Protein AF-A0A7S1AHH8-F1 (afdb_monomer_lite)

Sequence (224 aa):
MAATRALFVQCCLLVRFYEVVGVTEYALSRPSLLESSQAFLGIKNAQRVLDSAKFTANRLAAQAKWESDNLATLHVRRAVVTAQRHSGELPGHEFSDLEDQAASEGSLIQNAFGDLTRSCTHRGCSERGSCDVSSGACICEKGWMGRLCEEQQCSGNCSGRGLCIASKCLCSPESFGDSCESLRCPSDCGGHGACFAGQCSCETGWGGVSCLVLLEDSSSSHPA

Organism: Noctiluca scintillans (NCBI:txid2966)

Structure (mmCIF, N/CA/C/O backbone):
data_AF-A0A7S1AHH8-F1
#
_entry.id   AF-A0A7S1AHH8-F1
#
loop_
_atom_site.group_PDB
_atom_site.id
_atom_site.type_symbol
_atom_site.label_atom_id
_atom_site.label_alt_id
_atom_site.label_comp_id
_atom_site.label_asym_id
_atom_site.label_entity_id
_atom_site.label_seq_id
_atom_site.pdbx_PDB_ins_code
_atom_site.Cartn_x
_atom_site.Cartn_y
_atom_site.Cartn_z
_atom_site.occupancy
_atom_site.B_iso_or_equiv
_atom_site.auth_seq_id
_atom_site.auth_comp_id
_atom_site.auth_asym_id
_atom_site.auth_atom_id
_atom_site.pdbx_PDB_model_num
ATOM 1 N N . MET A 1 1 ? -70.569 15.088 36.767 1.00 47.53 1 MET A N 1
ATOM 2 C CA . MET A 1 1 ? -69.363 15.052 37.628 1.00 47.53 1 MET A CA 1
ATOM 3 C C . MET A 1 1 ? -68.096 15.074 36.767 1.00 47.53 1 MET A C 1
ATOM 5 O O . MET A 1 1 ? -67.422 14.064 36.650 1.00 47.53 1 MET A O 1
ATOM 9 N N . ALA A 1 2 ? -67.782 16.206 36.128 1.00 44.28 2 ALA A N 1
ATOM 10 C CA . ALA A 1 2 ? -66.553 16.339 35.325 1.00 44.28 2 ALA A CA 1
ATOM 11 C C . ALA A 1 2 ? -65.951 17.759 35.332 1.00 44.28 2 ALA A C 1
ATOM 13 O O . ALA A 1 2 ? -64.766 17.908 35.075 1.00 44.28 2 ALA A O 1
ATOM 14 N N . ALA A 1 3 ? -66.713 18.795 35.710 1.00 40.91 3 ALA A N 1
ATOM 15 C CA . ALA A 1 3 ? -66.214 20.175 35.735 1.00 40.91 3 ALA A CA 1
ATOM 16 C C . ALA A 1 3 ? -65.518 20.586 37.053 1.00 40.91 3 ALA A C 1
ATOM 18 O O . ALA A 1 3 ? -64.767 21.552 37.077 1.00 40.91 3 ALA A O 1
ATOM 19 N N . THR A 1 4 ? -65.707 19.846 38.152 1.00 41.25 4 THR A N 1
ATOM 20 C CA . THR A 1 4 ? -65.164 20.206 39.479 1.00 41.25 4 THR A CA 1
ATOM 21 C C . THR A 1 4 ? -63.782 19.620 39.788 1.00 41.25 4 THR A C 1
ATOM 23 O O . THR A 1 4 ? -63.142 20.055 40.738 1.00 41.25 4 THR A O 1
ATOM 26 N N . ARG A 1 5 ? -63.283 18.661 38.991 1.00 46.00 5 ARG A N 1
ATOM 27 C CA . ARG A 1 5 ? -61.948 18.056 39.192 1.00 46.00 5 ARG A CA 1
ATOM 28 C C . ARG A 1 5 ? -60.817 18.806 38.473 1.00 46.00 5 ARG A C 1
ATOM 30 O O . ARG A 1 5 ? -59.678 18.704 38.905 1.00 46.00 5 ARG A O 1
ATOM 37 N N . ALA A 1 6 ? -61.120 19.596 37.438 1.00 42.66 6 ALA A N 1
ATOM 38 C CA . ALA A 1 6 ? -60.117 20.366 36.693 1.00 42.66 6 ALA A CA 1
ATOM 39 C C . ALA A 1 6 ? -59.628 21.617 37.455 1.00 42.66 6 ALA A C 1
ATOM 41 O O . ALA A 1 6 ? -58.447 21.946 37.417 1.00 42.66 6 ALA A O 1
ATOM 42 N N . LEU A 1 7 ? -60.510 22.272 38.219 1.00 43.44 7 LEU A N 1
ATOM 43 C CA . LEU A 1 7 ? -60.166 23.482 38.980 1.00 43.44 7 LEU A CA 1
ATOM 44 C C . LEU A 1 7 ? -59.250 23.198 40.186 1.00 43.44 7 LEU A C 1
ATOM 46 O O . LEU A 1 7 ? -58.426 24.037 40.544 1.00 43.44 7 LEU A O 1
ATOM 50 N N . PHE A 1 8 ? -59.336 22.002 40.779 1.00 45.56 8 PHE A N 1
ATOM 51 C CA . PHE A 1 8 ? -58.501 21.620 41.926 1.00 45.56 8 PHE A CA 1
ATOM 52 C C . PHE A 1 8 ? -57.043 21.328 41.529 1.00 45.56 8 PHE A 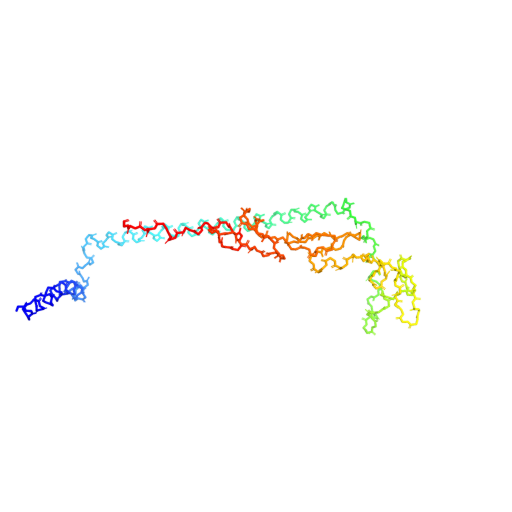C 1
ATOM 54 O O . PHE A 1 8 ? -56.122 21.697 42.255 1.00 45.56 8 PHE A O 1
ATOM 61 N N . VAL A 1 9 ? -56.814 20.731 40.352 1.00 49.78 9 VAL A N 1
ATOM 62 C CA . VAL A 1 9 ? -55.458 20.418 39.856 1.00 49.78 9 VAL A CA 1
ATOM 63 C C . VAL A 1 9 ? -54.714 21.690 39.428 1.00 49.78 9 VAL A C 1
ATOM 65 O O . VAL A 1 9 ? -53.528 21.836 39.724 1.00 49.78 9 VAL A O 1
ATOM 68 N N . GLN A 1 10 ? -55.421 22.655 38.827 1.00 46.19 10 GLN A N 1
ATOM 69 C CA . GLN A 1 10 ? -54.858 23.958 38.452 1.00 46.19 10 GLN A CA 1
ATOM 70 C C . GLN A 1 10 ? -54.424 24.778 39.686 1.00 46.19 10 GLN A C 1
ATOM 72 O O . GLN A 1 10 ? -53.407 25.468 39.649 1.00 46.19 10 GLN A O 1
ATOM 77 N N . CYS A 1 11 ? -55.163 24.676 40.799 1.00 47.31 11 CYS A N 1
ATOM 78 C CA . CYS A 1 11 ? -54.866 25.402 42.035 1.00 47.31 11 CYS A CA 1
ATOM 79 C C . CYS A 1 11 ? -53.642 24.821 42.772 1.00 47.31 11 CYS A C 1
ATOM 81 O O . CYS A 1 11 ? -52.774 25.575 43.207 1.00 47.31 11 CYS A O 1
ATOM 83 N N . CYS A 1 12 ? -53.492 23.491 42.831 1.00 50.53 12 CYS A N 1
ATOM 84 C CA . CYS A 1 12 ? -52.319 22.858 43.451 1.00 50.53 12 CYS A CA 1
ATOM 85 C C . CYS A 1 12 ? -51.006 23.119 42.691 1.00 50.53 12 CYS A C 1
ATOM 87 O O . CYS A 1 12 ? -49.958 23.267 43.324 1.00 50.53 12 CYS A O 1
ATOM 89 N N . LEU A 1 13 ? -51.045 23.207 41.356 1.00 49.50 13 LEU A N 1
ATOM 90 C CA . LEU A 1 13 ? -49.866 23.549 40.552 1.00 49.50 13 LEU A CA 1
ATOM 91 C C . LEU A 1 13 ? -49.453 25.015 40.729 1.00 49.50 13 LEU A C 1
ATOM 93 O O . LEU A 1 13 ? -48.260 25.296 40.805 1.00 49.50 13 LEU A O 1
ATOM 97 N N . LEU A 1 14 ? -50.416 25.931 40.876 1.00 49.12 14 LEU A N 1
ATOM 98 C CA . LEU A 1 14 ? -50.140 27.344 41.142 1.00 49.12 14 LEU A CA 1
ATOM 99 C C . LEU A 1 14 ? -49.586 27.585 42.550 1.00 49.12 14 LEU A C 1
ATOM 101 O O . LEU A 1 14 ? -48.693 28.410 42.683 1.00 49.12 14 LEU A O 1
ATOM 105 N N . VAL A 1 15 ? -50.025 26.844 43.576 1.00 52.09 15 VAL A N 1
ATOM 106 C CA . VAL A 1 15 ? -49.452 26.944 44.938 1.00 52.09 15 VAL A CA 1
ATOM 107 C C . VAL A 1 15 ? -48.019 26.403 44.982 1.00 52.09 15 VAL A C 1
ATOM 109 O O . VAL A 1 15 ? -47.146 27.033 45.572 1.00 52.09 15 VAL A O 1
ATOM 112 N N . ARG A 1 16 ? -47.736 25.293 44.284 1.00 47.88 16 ARG A N 1
ATOM 113 C CA . ARG A 1 16 ? -46.366 24.763 44.139 1.00 47.88 16 ARG A CA 1
ATOM 114 C C . ARG A 1 16 ? -45.462 25.700 43.336 1.00 47.88 16 ARG A C 1
ATOM 116 O O . ARG A 1 16 ? -44.286 25.814 43.660 1.00 47.88 16 ARG A O 1
ATOM 123 N N . PHE A 1 17 ? -45.998 26.395 42.331 1.00 47.44 17 PHE A N 1
ATOM 124 C CA . PHE A 1 17 ? -45.267 27.451 41.629 1.00 47.44 17 PHE A CA 1
ATOM 125 C C . PHE A 1 17 ? -45.065 28.690 42.508 1.00 47.44 17 PHE A C 1
ATOM 127 O O . PHE A 1 17 ? -43.974 29.239 42.503 1.00 47.44 17 PHE A O 1
ATOM 134 N N . TYR A 1 18 ? -46.051 29.107 43.307 1.00 44.41 18 TYR A N 1
ATOM 135 C CA . TYR A 1 18 ? -45.925 30.279 44.183 1.00 44.41 18 TYR A CA 1
ATOM 136 C C . TYR A 1 18 ? -44.947 30.057 45.344 1.00 44.41 18 TYR A C 1
ATOM 138 O O . TYR A 1 18 ? -44.226 30.983 45.704 1.00 44.41 18 TYR A O 1
ATOM 146 N N . GLU A 1 19 ? -44.855 28.845 45.901 1.00 46.41 19 GLU A N 1
ATOM 147 C CA . GLU A 1 19 ? -43.831 28.526 46.909 1.00 46.41 19 GLU A CA 1
ATOM 148 C C . GLU A 1 19 ? -42.421 28.474 46.302 1.00 46.41 19 GLU A C 1
ATOM 150 O O . GLU A 1 19 ? -41.475 28.958 46.917 1.00 46.41 19 GLU A O 1
ATOM 155 N N . VAL A 1 20 ? -42.261 27.952 45.079 1.00 47.44 20 VAL A N 1
ATOM 156 C CA . VAL A 1 20 ? -40.950 27.903 44.404 1.00 47.44 20 VAL A CA 1
ATOM 157 C C . VAL A 1 20 ? -40.523 29.289 43.907 1.00 47.44 20 VAL A C 1
ATOM 159 O O . VAL A 1 20 ? -39.364 29.664 44.071 1.00 47.44 20 VAL A O 1
ATOM 162 N N . VAL A 1 21 ? -41.451 30.084 43.365 1.00 46.28 21 VAL A N 1
ATOM 163 C CA . VAL A 1 21 ? -41.177 31.438 42.854 1.00 46.28 21 VAL A CA 1
ATOM 164 C C . VAL A 1 21 ? -41.023 32.447 43.998 1.00 46.28 21 VAL A C 1
ATOM 166 O O . VAL A 1 21 ? -40.126 33.289 43.950 1.00 46.28 21 VAL A O 1
ATOM 169 N N . GLY A 1 22 ? -41.788 32.307 45.085 1.00 43.25 22 GLY A N 1
ATOM 170 C CA . GLY A 1 22 ? -41.668 33.155 46.275 1.00 43.25 22 GLY A CA 1
ATOM 171 C C . GLY A 1 22 ? -40.314 33.024 46.980 1.00 43.25 22 GLY A C 1
ATOM 172 O O . GLY A 1 22 ? -39.784 34.015 47.479 1.00 43.25 22 GLY A O 1
ATOM 173 N N . VAL A 1 23 ? -39.692 31.839 46.955 1.00 47.81 23 VAL A N 1
ATOM 174 C CA . VAL A 1 23 ? -38.324 31.646 47.474 1.00 47.81 23 VAL A CA 1
ATOM 175 C C . VAL A 1 23 ? -37.276 32.281 46.546 1.00 47.81 23 VAL A C 1
ATOM 177 O O . VAL A 1 23 ? -36.233 32.731 47.021 1.00 47.81 23 VAL A O 1
ATOM 180 N N . THR A 1 24 ? -37.559 32.402 45.243 1.00 44.66 24 THR A N 1
ATOM 181 C CA . THR A 1 24 ? -36.651 33.050 44.279 1.00 44.66 24 THR A CA 1
ATOM 182 C C . THR A 1 24 ? -36.786 34.577 44.214 1.00 44.66 24 THR A C 1
ATOM 184 O O . THR A 1 24 ? -35.774 35.253 44.041 1.00 44.66 24 THR A O 1
ATOM 187 N N . GLU A 1 25 ? -37.975 35.154 44.431 1.00 40.75 25 GLU A N 1
ATOM 188 C CA . GLU A 1 25 ? -38.166 36.619 44.430 1.00 40.75 25 GLU A CA 1
ATOM 189 C C . GLU A 1 25 ? -37.767 37.288 45.758 1.00 40.75 25 GLU A C 1
ATOM 191 O O . GLU A 1 25 ? -37.222 38.399 45.752 1.00 40.75 25 GLU A O 1
ATOM 196 N N . TYR A 1 26 ? -37.922 36.609 46.904 1.00 42.91 26 TYR A N 1
ATOM 197 C CA . TYR A 1 26 ? -37.406 37.121 48.185 1.00 42.91 26 TYR A CA 1
ATOM 198 C C . TYR A 1 26 ? -35.871 37.082 48.280 1.00 42.91 26 TYR A C 1
ATOM 200 O O . TYR A 1 26 ? -35.281 37.864 49.028 1.00 42.91 26 TYR A O 1
ATOM 208 N N . ALA A 1 27 ? -35.202 36.225 47.500 1.00 45.00 27 ALA A N 1
ATOM 209 C CA . ALA A 1 27 ? -33.739 36.175 47.434 1.00 45.00 27 ALA A CA 1
ATOM 210 C C . ALA A 1 27 ? -33.126 37.347 46.637 1.00 45.00 27 ALA A C 1
ATOM 212 O O . ALA A 1 27 ? -31.954 37.672 46.829 1.00 45.00 27 ALA A O 1
ATOM 213 N N . LEU A 1 28 ? -33.910 38.016 45.783 1.00 46.91 28 LEU A N 1
ATOM 214 C CA . LEU A 1 28 ? -33.458 39.128 44.933 1.00 46.91 28 LEU A CA 1
ATOM 215 C C . LEU A 1 28 ? -33.624 40.514 45.575 1.00 46.91 28 LEU A C 1
ATOM 217 O O . LEU A 1 28 ? -33.064 41.488 45.078 1.00 46.91 28 LEU A O 1
ATOM 221 N N . SER A 1 29 ? -34.354 40.621 46.688 1.00 46.69 29 SER A N 1
ATOM 222 C CA . SER A 1 29 ? -34.678 41.905 47.330 1.00 46.69 29 SER A CA 1
ATOM 223 C C . SER A 1 29 ? -33.864 42.208 48.601 1.00 46.69 29 SER A C 1
ATOM 225 O O . SER A 1 29 ? -33.927 43.329 49.109 1.00 46.69 29 SER A O 1
ATOM 227 N N . ARG A 1 30 ? -33.040 41.266 49.097 1.00 49.06 30 ARG A N 1
ATOM 228 C CA . ARG A 1 30 ? -32.070 41.486 50.197 1.00 49.06 30 ARG A CA 1
ATOM 229 C C . ARG A 1 30 ? -30.790 40.640 50.038 1.00 49.06 30 ARG A C 1
ATOM 231 O O . ARG A 1 30 ? -30.620 39.655 50.758 1.00 49.06 30 ARG A O 1
ATOM 238 N N . PRO A 1 31 ? -29.843 41.031 49.165 1.00 52.78 31 PRO A N 1
ATOM 239 C CA . PRO A 1 31 ? -28.567 40.316 49.016 1.00 52.78 31 PRO A CA 1
ATOM 240 C C . PRO A 1 31 ? -27.735 40.279 50.314 1.00 52.78 31 PRO A C 1
ATOM 242 O O . PRO A 1 31 ? -26.971 39.345 50.543 1.00 52.78 31 PRO A O 1
ATOM 245 N N . SER A 1 32 ? -27.947 41.235 51.221 1.00 49.38 32 SER A N 1
ATOM 246 C CA . SER A 1 32 ? -27.203 41.404 52.474 1.00 49.38 32 SER A CA 1
ATOM 247 C C . SER A 1 32 ? -27.560 40.428 53.609 1.00 49.38 32 SER A C 1
ATOM 249 O O . SER A 1 32 ? -26.868 40.418 54.625 1.00 49.38 32 SER A O 1
ATOM 251 N N . LEU A 1 33 ? -28.601 39.591 53.472 1.00 46.97 33 LEU A N 1
ATOM 252 C CA . LEU A 1 33 ? -28.945 38.559 54.473 1.00 46.97 33 LEU A CA 1
ATOM 253 C C . LEU A 1 33 ? -28.511 37.138 54.076 1.00 46.97 33 LEU A C 1
ATOM 255 O O . LEU A 1 33 ? -28.472 36.259 54.934 1.00 46.97 33 LEU A O 1
ATOM 259 N N . LEU A 1 34 ? -28.155 36.900 52.807 1.00 50.59 34 LEU A N 1
ATOM 260 C CA . LEU A 1 34 ? -27.596 35.613 52.372 1.00 50.59 34 LEU A CA 1
ATOM 261 C C . LEU A 1 34 ? -26.084 35.527 52.624 1.00 50.59 34 LEU A C 1
ATOM 263 O O . LEU A 1 34 ? -25.573 34.445 52.917 1.00 50.59 34 LEU A O 1
ATOM 267 N N . GLU A 1 35 ? -25.383 36.664 52.558 1.00 50.47 35 GLU A N 1
ATOM 268 C CA . GLU A 1 35 ? -23.929 36.747 52.747 1.00 50.47 35 GLU A CA 1
ATOM 269 C C . GLU A 1 35 ? -23.459 36.423 54.172 1.00 50.47 35 GLU A C 1
ATOM 271 O O . GLU A 1 35 ? -22.299 36.059 54.363 1.00 50.47 35 GLU A O 1
ATOM 276 N N . SER A 1 36 ? -24.351 36.509 55.161 1.00 51.19 36 SER A N 1
ATOM 277 C CA . SER A 1 36 ? -24.082 36.217 56.575 1.00 51.19 36 SER A CA 1
ATOM 278 C C . SER A 1 36 ? -24.496 34.804 57.005 1.00 51.19 36 SER A C 1
ATOM 280 O O . SER A 1 36 ? -24.272 34.419 58.154 1.00 51.19 36 SER A O 1
ATOM 282 N N . SER A 1 37 ? -25.072 34.003 56.100 1.00 59.62 37 SER A N 1
ATOM 283 C CA . SER A 1 37 ? -25.458 32.624 56.407 1.00 59.62 37 SER A CA 1
ATOM 284 C C . SER A 1 37 ? -24.248 31.683 56.361 1.00 59.62 37 SER A C 1
ATOM 286 O O . SER A 1 37 ? -23.438 31.710 55.430 1.00 59.62 37 SER A O 1
ATOM 288 N N . GLN A 1 38 ? -24.136 30.791 57.351 1.00 68.19 38 GLN A N 1
ATOM 289 C CA . GLN A 1 38 ? -23.085 29.762 57.388 1.00 68.19 38 GLN A CA 1
ATOM 290 C C . GLN A 1 38 ? -23.090 28.879 56.124 1.00 68.19 38 GLN A C 1
ATOM 292 O O . GLN A 1 38 ? -22.037 28.416 55.689 1.00 68.19 38 GLN A O 1
ATOM 297 N N . ALA A 1 39 ? -24.255 28.711 55.487 1.00 67.56 39 ALA A N 1
ATOM 298 C CA . ALA A 1 39 ? -24.411 27.990 54.227 1.00 67.56 39 ALA A CA 1
ATOM 299 C C . ALA A 1 39 ? -23.665 28.664 53.060 1.00 67.56 39 ALA A C 1
ATOM 301 O O . ALA A 1 39 ? -22.981 27.989 52.292 1.00 67.56 39 ALA A O 1
ATOM 302 N N . PHE A 1 40 ? -23.721 29.994 52.949 1.00 68.12 40 PHE A N 1
ATOM 303 C CA . PHE A 1 40 ? -23.034 30.737 51.889 1.00 68.12 40 PHE A CA 1
ATOM 304 C C . PHE A 1 40 ? -21.510 30.741 52.069 1.00 68.12 40 PHE A C 1
ATOM 306 O O . PHE A 1 40 ? -20.759 30.595 51.100 1.00 68.12 40 PHE A O 1
ATOM 313 N N . LEU A 1 41 ? -21.040 30.826 53.318 1.00 74.19 41 LEU A N 1
ATOM 314 C CA . LEU A 1 41 ? -19.621 30.661 53.640 1.00 74.19 41 LEU A CA 1
ATOM 315 C C . LEU A 1 41 ? -19.133 29.238 53.318 1.00 74.19 41 LEU A C 1
ATOM 317 O O . LEU A 1 41 ? -18.039 29.071 52.776 1.00 74.19 41 LEU A O 1
ATOM 321 N N . GLY A 1 42 ? -19.965 28.224 53.579 1.00 75.69 42 GLY A N 1
ATOM 322 C CA . GLY A 1 42 ? -19.713 26.835 53.191 1.00 75.69 42 GLY A CA 1
ATOM 323 C C . GLY A 1 42 ? -19.549 26.664 51.679 1.00 75.69 42 GLY A C 1
ATOM 324 O O . GLY A 1 42 ? -18.580 26.051 51.234 1.00 75.69 42 GLY A O 1
ATOM 325 N N . ILE A 1 43 ? -20.428 27.281 50.883 1.00 81.81 43 ILE A N 1
ATOM 326 C CA . ILE A 1 43 ? -20.354 27.251 49.412 1.00 81.81 43 ILE A CA 1
ATOM 327 C C . ILE A 1 43 ? -19.087 27.955 48.904 1.00 81.81 43 ILE A C 1
ATOM 329 O O . ILE A 1 43 ? -18.376 27.392 48.071 1.00 81.81 43 ILE A O 1
ATOM 333 N N . LYS A 1 44 ? -18.742 29.136 49.440 1.00 83.62 44 LYS A N 1
ATOM 334 C CA . LYS A 1 44 ? -17.504 29.851 49.069 1.00 83.62 44 LYS A CA 1
ATOM 335 C C . LYS A 1 44 ? -16.245 29.048 49.410 1.00 83.62 44 LYS A C 1
ATOM 337 O O . LYS A 1 44 ? -15.295 29.030 48.630 1.00 83.62 44 LYS A O 1
ATOM 342 N N . ASN A 1 45 ? -16.224 28.368 50.555 1.00 84.12 45 ASN A N 1
ATOM 343 C CA . ASN A 1 45 ? -15.098 27.518 50.939 1.00 84.12 45 ASN A CA 1
ATOM 344 C C . ASN A 1 45 ? -14.999 26.272 50.047 1.00 84.12 45 ASN A C 1
ATOM 346 O O . ASN A 1 45 ? -13.904 25.941 49.598 1.00 84.12 45 ASN A O 1
ATOM 350 N N . ALA A 1 46 ? -16.125 25.633 49.716 1.00 81.50 46 ALA A N 1
ATOM 351 C CA . ALA A 1 46 ? -16.159 24.506 48.785 1.00 81.50 46 ALA A CA 1
ATOM 352 C C . ALA A 1 46 ? -15.694 24.905 47.373 1.00 81.50 46 ALA A C 1
ATOM 354 O O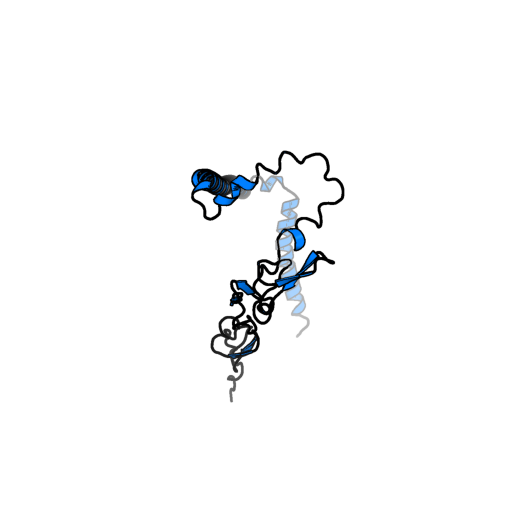 . ALA A 1 46 ? -14.918 24.177 46.755 1.00 81.50 46 ALA A O 1
ATOM 355 N N . GLN A 1 47 ? -16.092 26.086 46.888 1.00 89.56 47 GLN A N 1
ATOM 356 C CA . GLN A 1 47 ? -15.611 26.638 45.617 1.00 89.56 47 GLN A CA 1
ATOM 357 C C . GLN A 1 47 ? -14.098 26.871 45.634 1.00 89.56 47 GLN A C 1
ATOM 359 O O . GLN A 1 47 ? -13.413 26.422 44.725 1.00 89.56 47 GLN A O 1
ATOM 364 N N . ARG A 1 48 ? -13.547 27.464 46.702 1.00 87.00 48 ARG A N 1
ATOM 365 C CA . ARG A 1 48 ? -12.091 27.658 46.833 1.00 87.00 48 ARG A CA 1
ATOM 366 C C . ARG A 1 48 ? -11.312 26.344 46.818 1.00 87.00 48 ARG A C 1
ATOM 368 O O . ARG A 1 48 ? -10.253 26.271 46.199 1.00 87.00 48 ARG A O 1
ATOM 375 N N . VAL A 1 49 ? -11.827 25.311 47.485 1.00 90.25 49 VAL A N 1
ATOM 376 C CA . VAL A 1 49 ? -11.216 23.973 47.471 1.00 90.25 49 VAL A CA 1
ATOM 377 C C . VAL A 1 49 ? -11.277 23.373 46.066 1.00 90.25 49 VAL A C 1
ATOM 379 O O . VAL A 1 49 ? -10.277 22.843 45.586 1.00 90.25 49 VAL A O 1
ATOM 382 N N . LEU A 1 50 ? -12.410 23.510 45.372 1.00 91.25 50 LEU A N 1
ATOM 383 C CA . LEU A 1 50 ? -12.569 23.038 43.998 1.00 91.25 50 LEU A CA 1
ATOM 384 C C . LEU A 1 50 ? -11.638 23.772 43.023 1.00 91.25 50 LEU A C 1
ATOM 386 O O . LEU A 1 50 ? -11.027 23.135 42.167 1.00 91.25 50 LEU A O 1
ATOM 390 N N . ASP A 1 51 ? -11.494 25.087 43.159 1.00 93.94 51 ASP A N 1
ATOM 391 C CA . ASP A 1 51 ? -10.618 25.898 42.313 1.00 93.94 51 ASP A CA 1
ATOM 392 C C . ASP A 1 51 ? -9.142 25.566 42.559 1.00 93.94 51 ASP A C 1
ATOM 394 O O . ASP A 1 51 ? -8.371 25.407 41.610 1.00 93.94 51 ASP A O 1
ATOM 398 N N . SER A 1 52 ? -8.754 25.358 43.821 1.00 92.75 52 SER A N 1
ATOM 399 C CA . SER A 1 52 ? -7.411 24.893 44.184 1.00 92.75 52 SER A CA 1
ATOM 400 C C . SER A 1 52 ? -7.114 23.486 43.644 1.00 92.75 52 SER A C 1
ATOM 402 O O . SER A 1 52 ? -6.029 23.237 43.105 1.00 92.75 52 SER A O 1
ATOM 404 N N . ALA A 1 53 ? -8.090 22.576 43.713 1.00 91.38 53 ALA A N 1
ATOM 405 C CA . ALA A 1 53 ? -7.970 21.231 43.158 1.00 91.38 53 ALA A CA 1
ATOM 406 C C . ALA A 1 53 ? -7.850 21.257 41.625 1.00 91.38 53 ALA A C 1
ATOM 408 O O . ALA A 1 53 ? -6.966 20.606 41.068 1.00 91.38 53 ALA A O 1
ATOM 409 N N . LYS A 1 54 ? -8.672 22.064 40.938 1.00 96.00 54 LYS A N 1
ATOM 410 C CA . LYS A 1 54 ? -8.599 22.266 39.480 1.00 96.00 54 LYS A CA 1
ATOM 411 C C . LYS A 1 54 ? -7.258 22.847 39.052 1.00 96.00 54 LYS A C 1
ATOM 413 O O . LYS A 1 54 ? -6.671 22.370 38.085 1.00 96.00 54 LYS A O 1
ATOM 418 N N . PHE A 1 55 ? -6.754 23.848 39.772 1.00 94.81 55 PHE A N 1
ATOM 419 C CA . PHE A 1 55 ? -5.449 24.438 39.486 1.00 94.81 55 PHE A CA 1
ATOM 420 C C . PHE A 1 55 ? -4.333 23.392 39.582 1.00 94.81 55 PHE A C 1
ATOM 422 O O . PHE A 1 55 ? -3.531 23.255 38.659 1.00 94.81 55 PHE A O 1
ATOM 429 N N . THR A 1 56 ? -4.323 22.605 40.661 1.00 92.00 56 THR A N 1
ATOM 430 C CA . THR A 1 56 ? -3.339 21.531 40.859 1.00 92.00 56 THR A CA 1
ATOM 431 C C . THR A 1 56 ? -3.446 20.455 39.774 1.00 92.00 56 THR A C 1
ATOM 433 O O . THR A 1 56 ? -2.428 20.069 39.200 1.00 92.00 56 THR A O 1
ATOM 436 N N . ALA A 1 57 ? -4.662 20.024 39.428 1.00 89.06 57 ALA A N 1
ATOM 437 C CA . ALA A 1 57 ? -4.904 19.040 38.372 1.00 89.06 57 ALA A CA 1
ATOM 438 C C . ALA A 1 57 ? -4.425 19.532 36.997 1.00 89.06 57 ALA A C 1
ATOM 440 O O . ALA A 1 57 ? -3.721 18.807 36.296 1.00 89.06 57 ALA A O 1
ATOM 441 N N . ASN A 1 58 ? -4.724 20.785 36.640 1.00 94.00 58 ASN A N 1
ATOM 442 C CA . ASN A 1 58 ? -4.266 21.386 35.387 1.00 94.00 58 ASN A CA 1
ATOM 443 C C . ASN A 1 58 ? -2.736 21.474 35.324 1.00 94.00 58 ASN A C 1
ATOM 445 O O . ASN A 1 58 ? -2.145 21.227 34.274 1.00 94.00 58 ASN A O 1
ATOM 449 N N . ARG A 1 59 ? -2.081 21.783 36.449 1.00 94.44 59 ARG A N 1
ATOM 450 C CA . ARG A 1 59 ? -0.617 21.847 36.526 1.00 94.44 59 ARG A CA 1
ATOM 451 C C . ARG A 1 59 ? 0.029 20.475 36.332 1.00 94.44 59 ARG A C 1
ATOM 453 O O . ARG A 1 59 ? 1.001 20.368 35.592 1.00 94.44 59 ARG A O 1
ATOM 460 N N . LEU A 1 60 ? -0.523 19.438 36.964 1.00 91.19 60 LEU A N 1
ATOM 461 C CA . LEU A 1 60 ? -0.053 18.058 36.806 1.00 91.19 60 LEU A CA 1
ATOM 462 C C . LEU A 1 60 ? -0.298 17.538 35.384 1.00 91.19 60 LEU A C 1
ATOM 464 O O . LEU A 1 60 ? 0.587 16.913 34.808 1.00 91.19 60 LEU A O 1
ATOM 468 N N . ALA A 1 61 ? -1.447 17.855 34.783 1.00 87.44 61 ALA A N 1
ATOM 469 C CA . ALA A 1 61 ? -1.745 17.499 33.397 1.00 87.44 61 ALA A CA 1
ATOM 470 C C . ALA A 1 61 ? -0.791 18.187 32.404 1.00 87.44 61 ALA A C 1
ATOM 472 O O . ALA A 1 61 ? -0.307 17.549 31.471 1.00 87.44 61 ALA A O 1
ATOM 473 N N . ALA A 1 62 ? -0.476 19.468 32.622 1.00 87.56 62 ALA A N 1
ATOM 474 C CA . ALA A 1 62 ? 0.497 20.194 31.808 1.00 87.56 62 ALA A CA 1
ATOM 475 C C . ALA A 1 62 ? 1.917 19.619 31.956 1.00 87.56 62 ALA A C 1
ATOM 477 O O . ALA A 1 62 ? 2.623 19.484 30.958 1.00 87.56 62 ALA A O 1
ATOM 478 N N . GLN A 1 63 ? 2.315 19.236 33.173 1.00 86.19 63 GLN A N 1
ATOM 479 C CA . GLN A 1 63 ? 3.608 18.600 33.426 1.00 86.19 63 GLN A CA 1
ATOM 480 C C . GLN A 1 63 ? 3.705 17.221 32.756 1.00 86.19 63 GLN A C 1
ATOM 482 O O . GLN A 1 63 ? 4.665 16.969 32.034 1.00 86.19 63 GLN A O 1
ATOM 487 N N . ALA A 1 64 ? 2.693 16.364 32.917 1.00 80.12 64 ALA A N 1
ATOM 488 C CA . ALA A 1 64 ? 2.657 15.043 32.288 1.00 80.12 64 ALA A CA 1
ATOM 489 C C . ALA A 1 64 ? 2.661 15.134 30.752 1.00 80.12 64 ALA A C 1
ATOM 491 O O . ALA A 1 64 ? 3.343 14.360 30.079 1.00 80.12 64 ALA A O 1
ATOM 492 N N . LYS A 1 65 ? 1.945 16.116 30.185 1.00 85.06 65 LYS A N 1
ATOM 493 C CA . LYS A 1 65 ? 1.975 16.392 28.744 1.00 85.06 65 LYS A CA 1
ATOM 494 C C . LYS A 1 65 ? 3.368 16.821 28.276 1.00 85.06 65 LYS A C 1
ATOM 496 O O . LYS A 1 65 ? 3.862 16.282 27.291 1.00 85.06 65 LYS A O 1
ATOM 501 N N . TRP A 1 66 ? 4.017 17.736 28.999 1.00 79.06 66 TRP A N 1
ATOM 502 C CA . TRP A 1 66 ? 5.379 18.172 28.680 1.00 79.06 66 TRP A CA 1
ATOM 503 C C . TRP A 1 66 ? 6.384 17.016 28.744 1.00 79.06 66 TRP A C 1
ATOM 505 O O . TRP A 1 66 ? 7.197 16.871 27.835 1.00 79.06 66 TRP A O 1
ATOM 515 N N . GLU A 1 67 ? 6.307 16.162 29.769 1.00 81.75 67 GLU A N 1
ATOM 516 C CA . GLU A 1 67 ? 7.166 14.977 29.901 1.00 81.75 67 GLU A CA 1
ATOM 517 C C . GLU A 1 67 ? 6.958 13.992 28.737 1.00 81.75 67 GLU A C 1
ATOM 519 O O . GLU A 1 67 ? 7.939 13.515 28.165 1.00 81.75 67 GLU A O 1
ATOM 524 N N . SER A 1 68 ? 5.708 13.753 28.322 1.00 78.94 68 SER A N 1
ATOM 525 C CA . SER A 1 68 ? 5.372 12.910 27.164 1.00 78.94 68 SER A CA 1
ATOM 526 C C . SER A 1 68 ? 5.940 13.459 25.844 1.00 78.94 68 SER A C 1
ATOM 528 O O . SER A 1 68 ? 6.576 12.720 25.087 1.00 78.94 68 SER A O 1
ATOM 530 N N . ASP A 1 69 ? 5.758 14.756 25.575 1.00 76.56 69 ASP A N 1
ATOM 531 C CA . ASP A 1 69 ? 6.214 15.401 24.333 1.00 76.56 69 ASP A CA 1
ATOM 532 C C . ASP A 1 69 ? 7.757 15.455 24.252 1.00 76.56 69 ASP A C 1
ATOM 534 O O . ASP A 1 69 ? 8.359 15.224 23.192 1.00 76.56 69 ASP A O 1
ATOM 538 N N . ASN A 1 70 ? 8.428 15.692 25.386 1.00 80.94 70 ASN A N 1
ATOM 539 C CA . ASN A 1 70 ? 9.891 15.691 25.451 1.00 80.94 70 ASN A CA 1
ATOM 540 C C . ASN A 1 70 ? 10.485 14.282 25.361 1.00 80.94 70 ASN A C 1
ATOM 542 O O . ASN A 1 70 ? 11.549 14.116 24.761 1.00 80.94 70 ASN A O 1
ATOM 546 N N . LEU A 1 71 ? 9.814 13.269 25.914 1.00 83.38 71 LEU A N 1
ATOM 547 C CA . LEU A 1 71 ? 10.249 11.878 25.812 1.00 83.38 71 LEU A CA 1
ATOM 548 C C . LEU A 1 71 ? 10.219 11.410 24.352 1.00 83.38 71 LEU A C 1
ATOM 550 O O . LEU A 1 71 ? 11.218 10.880 23.864 1.00 83.38 71 LEU A O 1
ATOM 554 N N . ALA A 1 72 ? 9.134 11.692 23.622 1.00 75.25 72 ALA A N 1
ATOM 555 C CA . ALA A 1 72 ? 9.040 11.405 22.189 1.00 75.25 72 ALA A CA 1
ATOM 556 C C . ALA A 1 72 ? 10.158 12.106 21.395 1.00 75.25 72 ALA A C 1
ATOM 558 O O . ALA A 1 72 ? 10.865 11.473 20.607 1.00 75.25 72 ALA A O 1
ATOM 559 N N . THR A 1 73 ? 10.392 13.392 21.673 1.00 79.81 73 THR A N 1
ATOM 560 C CA . THR A 1 73 ? 11.468 14.170 21.039 1.00 79.81 73 THR A CA 1
ATOM 561 C C . THR A 1 73 ? 12.856 13.595 21.347 1.00 79.81 73 THR A C 1
ATOM 563 O O . THR A 1 73 ? 13.713 13.524 20.462 1.00 79.81 73 THR A O 1
ATOM 566 N N . LEU A 1 74 ? 13.096 13.152 22.583 1.00 84.44 74 LEU A N 1
ATOM 567 C CA . LEU A 1 74 ? 14.359 12.549 23.005 1.00 84.44 74 LEU A CA 1
ATOM 568 C C . LEU A 1 74 ? 14.593 11.190 22.335 1.00 84.44 74 LEU A C 1
ATOM 570 O O . LEU A 1 74 ? 15.713 10.921 21.897 1.00 84.44 74 LEU A O 1
ATOM 574 N N . HIS A 1 75 ? 13.559 10.353 22.222 1.00 77.50 75 HIS A N 1
ATOM 575 C CA . HIS A 1 75 ? 13.643 9.072 21.517 1.00 77.50 75 HIS A CA 1
ATOM 576 C C . HIS A 1 75 ? 13.967 9.266 20.036 1.00 77.50 75 HIS A C 1
ATOM 578 O O . HIS A 1 75 ? 14.873 8.601 19.537 1.00 77.50 75 HIS A O 1
ATOM 584 N N . VAL A 1 76 ? 13.309 10.216 19.362 1.00 81.44 76 VAL A N 1
ATOM 585 C CA . VAL A 1 76 ? 13.603 10.553 17.959 1.00 81.44 76 VAL A CA 1
ATOM 586 C C . VAL A 1 76 ? 15.029 11.080 17.814 1.00 81.44 76 VAL A C 1
ATOM 588 O O . VAL A 1 76 ? 15.781 10.574 16.988 1.00 81.44 76 VAL A O 1
ATOM 591 N N . ARG A 1 77 ? 15.456 12.037 18.650 1.00 85.31 77 ARG A N 1
ATOM 592 C CA . ARG A 1 77 ? 16.834 12.562 18.609 1.00 85.31 77 ARG A CA 1
ATOM 593 C C . ARG A 1 77 ? 17.876 11.473 18.850 1.00 85.31 77 ARG A C 1
ATOM 595 O O . ARG A 1 77 ? 18.870 11.425 18.134 1.00 85.31 77 ARG A O 1
ATOM 602 N N . ARG A 1 78 ? 17.655 10.588 19.827 1.00 84.12 78 ARG A N 1
ATOM 603 C CA . ARG A 1 78 ? 18.550 9.454 20.097 1.00 84.12 78 ARG A CA 1
ATOM 604 C C . ARG A 1 78 ? 18.590 8.498 18.906 1.00 84.12 78 ARG A C 1
ATOM 606 O O . ARG A 1 78 ? 19.682 8.121 18.505 1.00 84.12 78 ARG A O 1
ATOM 613 N N . ALA A 1 79 ? 17.441 8.156 18.324 1.00 79.06 79 ALA A N 1
ATOM 614 C CA . ALA A 1 79 ? 17.364 7.296 17.146 1.00 79.06 79 ALA A CA 1
ATOM 615 C C . ALA A 1 79 ? 18.097 7.905 15.941 1.00 79.06 79 ALA A C 1
ATOM 617 O O . ALA A 1 79 ? 18.865 7.202 15.297 1.00 79.06 79 ALA A O 1
ATOM 618 N N . VAL A 1 80 ? 17.936 9.210 15.688 1.00 85.19 80 VAL A N 1
ATOM 619 C CA . VAL A 1 80 ? 18.645 9.930 14.615 1.00 85.19 80 VAL A CA 1
ATOM 620 C C . VAL A 1 80 ? 20.154 9.930 14.851 1.00 85.19 80 VAL A C 1
ATOM 622 O O . VAL A 1 80 ? 20.901 9.593 13.943 1.00 85.19 80 VAL A O 1
ATOM 625 N N . VAL A 1 81 ? 20.620 10.243 16.064 1.00 86.06 81 VAL A N 1
ATOM 626 C CA . VAL A 1 81 ? 22.061 10.239 16.383 1.00 86.06 81 VAL A CA 1
ATOM 627 C C . VAL A 1 81 ? 22.653 8.832 16.277 1.00 86.06 81 VAL A C 1
ATOM 629 O O . VAL A 1 81 ? 23.763 8.666 15.776 1.00 86.06 81 VAL A O 1
ATOM 632 N N . THR A 1 82 ? 21.923 7.808 16.723 1.00 82.06 82 THR A N 1
ATOM 633 C CA . THR A 1 82 ? 22.333 6.409 16.556 1.00 82.06 82 THR A CA 1
ATOM 634 C C . THR A 1 82 ? 22.374 6.026 15.075 1.00 82.06 82 THR A C 1
ATOM 636 O O . THR A 1 82 ? 23.371 5.465 14.636 1.00 82.06 82 THR A O 1
ATOM 639 N N . ALA A 1 83 ? 21.362 6.389 14.285 1.00 75.25 83 ALA A N 1
ATOM 640 C CA . ALA A 1 83 ? 21.334 6.133 12.845 1.00 75.25 83 ALA A CA 1
ATOM 641 C C . ALA A 1 83 ? 22.458 6.869 12.095 1.00 75.25 83 ALA A C 1
ATOM 643 O O . ALA A 1 83 ? 23.065 6.296 11.203 1.00 75.25 83 ALA A O 1
ATOM 644 N N . GLN A 1 84 ? 22.789 8.101 12.488 1.00 79.44 84 GLN A N 1
ATOM 645 C CA . GLN A 1 84 ? 23.912 8.862 11.928 1.00 79.44 84 GLN A CA 1
ATOM 646 C C . GLN A 1 84 ? 25.270 8.253 12.291 1.00 79.44 84 GLN A C 1
ATOM 648 O O . GLN A 1 84 ? 26.185 8.278 11.477 1.00 79.44 84 GLN A O 1
ATOM 653 N N . ARG A 1 85 ? 25.420 7.708 13.505 1.00 81.12 85 ARG A N 1
ATOM 654 C CA . ARG A 1 85 ? 26.664 7.054 13.943 1.00 81.12 85 ARG A CA 1
ATOM 655 C C . ARG A 1 85 ? 26.894 5.711 13.247 1.00 81.12 85 ARG A C 1
ATOM 657 O O . ARG A 1 85 ? 28.039 5.359 12.998 1.00 81.12 85 ARG A O 1
ATOM 664 N N . HIS A 1 86 ? 25.817 4.986 12.962 1.00 79.06 86 HIS A N 1
ATOM 665 C CA . HIS A 1 86 ? 25.838 3.670 12.322 1.00 79.06 86 HIS A CA 1
ATOM 666 C C . HIS A 1 86 ? 25.413 3.734 10.851 1.00 79.06 86 HIS A C 1
ATOM 668 O O . HIS A 1 86 ? 25.034 2.718 10.276 1.00 79.06 86 HIS A O 1
ATOM 674 N N . SER A 1 87 ? 25.477 4.915 10.230 1.00 66.56 87 SER A N 1
ATOM 675 C CA . SER A 1 87 ? 25.081 5.105 8.833 1.00 66.56 87 SER A CA 1
ATOM 676 C C . SER A 1 87 ? 25.840 4.161 7.899 1.00 66.56 87 SER A C 1
ATOM 678 O O . SER A 1 87 ? 25.234 3.624 6.982 1.00 66.56 87 SER A O 1
ATOM 680 N N . GLY A 1 88 ? 27.112 3.877 8.205 1.00 68.19 88 GLY A N 1
ATOM 681 C CA . GLY A 1 88 ? 27.975 2.937 7.479 1.00 68.19 88 GLY A CA 1
ATOM 682 C C . GLY A 1 88 ? 27.597 1.453 7.568 1.00 68.19 88 GLY A C 1
ATOM 683 O O . GLY A 1 88 ? 28.047 0.649 6.757 1.00 68.19 88 GLY A O 1
ATOM 684 N N . GLU A 1 89 ? 26.772 1.073 8.542 1.00 74.81 89 GLU A N 1
ATOM 685 C CA . GLU A 1 89 ? 26.342 -0.314 8.773 1.00 74.81 89 GLU A CA 1
ATOM 686 C C . GLU A 1 89 ? 24.919 -0.571 8.247 1.00 74.81 89 GLU A C 1
ATOM 688 O O . GLU A 1 89 ? 24.438 -1.707 8.272 1.00 74.81 89 GLU A O 1
ATOM 693 N N . LEU A 1 90 ? 24.228 0.471 7.766 1.00 63.03 90 LEU A N 1
ATOM 694 C CA . LEU A 1 90 ? 22.888 0.352 7.202 1.00 63.03 90 LEU A CA 1
ATOM 695 C C . LEU A 1 90 ? 22.949 -0.198 5.762 1.00 63.03 90 LEU A C 1
ATOM 697 O O . LEU A 1 90 ? 23.776 0.247 4.962 1.00 63.03 90 LEU A O 1
ATOM 701 N N . PRO A 1 91 ? 22.049 -1.128 5.386 1.00 57.50 91 PRO A N 1
ATOM 702 C CA . PRO A 1 91 ? 21.936 -1.597 4.008 1.00 57.50 91 PRO A CA 1
ATOM 703 C C . PRO A 1 91 ? 21.680 -0.414 3.059 1.00 57.50 91 PRO A C 1
ATOM 705 O O . PRO A 1 91 ? 20.678 0.283 3.208 1.00 57.50 91 PRO A O 1
ATOM 708 N N . GLY A 1 92 ? 22.581 -0.182 2.099 1.00 59.75 92 GLY A N 1
ATOM 709 C CA . GLY A 1 92 ? 22.483 0.918 1.128 1.00 59.75 92 GLY A CA 1
ATOM 710 C C . GLY A 1 92 ? 23.366 2.145 1.400 1.00 59.75 92 GLY A C 1
ATOM 711 O O . GLY A 1 92 ? 23.271 3.112 0.650 1.00 59.75 92 GLY A O 1
ATOM 712 N N . HIS A 1 93 ? 24.244 2.133 2.410 1.00 63.16 93 HIS A N 1
ATOM 713 C CA . HIS A 1 93 ? 25.204 3.233 2.605 1.00 63.16 93 HIS A CA 1
ATOM 714 C C . HIS A 1 93 ? 26.274 3.335 1.498 1.00 63.16 93 HIS A C 1
ATOM 716 O O . HIS A 1 93 ? 26.817 4.410 1.291 1.00 63.16 93 HIS A O 1
ATOM 722 N N . GLU A 1 94 ? 26.528 2.273 0.723 1.00 54.53 94 GLU A N 1
ATOM 723 C CA . GLU A 1 94 ? 27.491 2.283 -0.400 1.00 54.53 94 GLU A CA 1
ATOM 724 C C . GLU A 1 94 ? 27.128 3.255 -1.545 1.00 54.53 94 GLU A C 1
ATOM 726 O O . GLU A 1 94 ? 27.876 3.377 -2.512 1.00 54.53 94 GLU A O 1
ATOM 731 N N . PHE A 1 95 ? 26.002 3.972 -1.456 1.00 55.78 95 PHE A N 1
ATOM 732 C CA . PHE A 1 95 ? 25.593 4.980 -2.437 1.00 55.78 95 PHE A CA 1
ATOM 733 C C . PHE A 1 95 ? 25.918 6.430 -2.029 1.00 55.78 95 PHE A C 1
ATOM 735 O O . PHE A 1 95 ? 25.677 7.331 -2.832 1.00 55.78 95 PHE A O 1
ATOM 742 N N . SER A 1 96 ? 26.469 6.687 -0.831 1.00 52.41 96 SER A N 1
ATOM 743 C CA . SER A 1 96 ? 26.778 8.059 -0.381 1.00 52.41 96 SER A CA 1
ATOM 744 C C . SER A 1 96 ? 27.991 8.700 -1.067 1.00 52.41 96 SER A C 1
ATOM 746 O O . SER A 1 96 ? 28.104 9.921 -1.067 1.00 52.41 96 SER A O 1
ATOM 748 N N . ASP A 1 97 ? 28.848 7.920 -1.732 1.00 51.12 97 ASP A N 1
ATOM 749 C CA . ASP A 1 97 ? 30.005 8.451 -2.476 1.00 51.12 97 ASP A CA 1
ATOM 750 C C . ASP A 1 97 ? 29.638 8.984 -3.880 1.00 51.12 97 ASP A C 1
ATOM 752 O O . ASP A 1 97 ? 30.506 9.409 -4.643 1.00 51.12 97 ASP A O 1
ATOM 756 N N . LEU A 1 98 ? 28.348 8.991 -4.244 1.00 56.09 98 LEU A N 1
ATOM 757 C CA . LEU A 1 98 ? 27.864 9.569 -5.504 1.00 56.09 98 LEU A CA 1
ATOM 758 C C . LEU A 1 98 ? 27.412 11.037 -5.380 1.00 56.09 98 LEU A C 1
ATOM 760 O O . LEU A 1 98 ? 27.086 11.649 -6.398 1.00 56.09 98 LEU A O 1
ATOM 764 N N . GLU A 1 99 ? 27.407 11.631 -4.180 1.00 54.75 99 GLU A N 1
ATOM 765 C CA . GLU A 1 99 ? 26.955 13.022 -3.982 1.00 54.75 99 GLU A CA 1
ATOM 766 C C . GLU A 1 99 ? 28.066 14.083 -4.123 1.00 54.75 99 GLU A C 1
ATOM 768 O O . GLU A 1 99 ? 27.757 15.254 -4.349 1.00 54.75 99 GLU A O 1
ATOM 773 N N . ASP A 1 100 ? 29.348 13.702 -4.153 1.00 47.59 100 ASP A N 1
ATOM 774 C CA . ASP A 1 100 ? 30.457 14.659 -4.349 1.00 47.59 100 ASP A CA 1
ATOM 775 C C . ASP A 1 100 ? 30.674 15.084 -5.818 1.00 47.59 100 ASP A C 1
ATOM 777 O O . ASP A 1 100 ? 31.489 15.962 -6.109 1.00 47.59 100 ASP A O 1
ATOM 781 N N . GLN A 1 101 ? 29.903 14.537 -6.765 1.00 50.78 101 GLN A N 1
ATOM 782 C CA . GLN A 1 101 ? 29.891 15.001 -8.162 1.00 50.78 101 GLN A CA 1
ATOM 783 C C . GLN A 1 101 ? 28.780 16.024 -8.463 1.00 50.78 101 GLN A C 1
ATOM 785 O O . GLN A 1 101 ? 28.688 16.509 -9.588 1.00 50.78 101 GLN A O 1
ATOM 790 N N . ALA A 1 102 ? 27.968 16.415 -7.473 1.00 49.66 102 ALA A N 1
ATOM 791 C CA . ALA A 1 102 ? 26.892 17.397 -7.655 1.00 49.66 102 ALA A CA 1
ATOM 792 C C . ALA A 1 102 ? 27.271 18.843 -7.258 1.00 49.66 102 ALA A C 1
ATOM 794 O O . ALA A 1 102 ? 26.410 19.723 -7.255 1.00 49.66 102 ALA A O 1
ATOM 795 N N . ALA A 1 103 ? 28.544 19.122 -6.939 1.00 48.59 103 ALA A N 1
ATOM 796 C CA . ALA A 1 103 ? 29.005 20.442 -6.482 1.00 48.59 103 ALA A CA 1
ATOM 797 C C . ALA A 1 103 ? 29.861 21.234 -7.499 1.00 48.59 103 ALA A C 1
ATOM 799 O O . ALA A 1 103 ? 30.347 22.314 -7.164 1.00 48.59 103 ALA A O 1
ATOM 800 N N . SER A 1 104 ? 30.028 20.759 -8.742 1.00 50.78 104 SER A N 1
ATOM 801 C CA . SER A 1 104 ? 30.753 21.488 -9.806 1.00 50.78 104 SER A CA 1
ATOM 802 C C . SER A 1 104 ? 29.919 21.851 -11.043 1.00 50.78 104 SER A C 1
ATOM 804 O O . SER A 1 104 ? 30.446 22.482 -11.955 1.00 50.78 104 SER A O 1
ATOM 806 N N . GLU A 1 105 ? 28.611 21.570 -11.059 1.00 53.28 105 GLU A N 1
ATOM 807 C CA . GLU A 1 105 ? 27.699 22.006 -12.138 1.00 53.28 105 GLU A CA 1
ATOM 808 C C . GLU A 1 105 ? 26.636 23.015 -11.670 1.00 53.28 105 GLU A C 1
ATOM 810 O O . GLU A 1 105 ? 25.600 23.227 -12.301 1.00 53.28 105 GLU A O 1
ATOM 815 N N . GLY A 1 106 ? 26.913 23.724 -10.577 1.00 54.78 106 GLY A N 1
ATOM 816 C CA . GLY A 1 106 ? 26.147 24.896 -10.166 1.00 54.78 106 GLY A CA 1
ATOM 817 C C . GLY A 1 106 ? 26.499 26.144 -10.981 1.00 54.78 106 GLY A C 1
ATOM 818 O O . GLY A 1 106 ? 27.009 27.093 -10.398 1.00 54.78 106 GLY A O 1
ATOM 819 N N . SER A 1 107 ? 26.270 26.164 -12.305 1.00 55.97 107 SER A N 1
ATOM 820 C CA . SER A 1 107 ? 26.240 27.445 -13.054 1.00 55.97 107 SER A CA 1
ATOM 821 C C . SER A 1 107 ? 25.600 27.456 -14.456 1.00 55.97 107 SER A C 1
ATOM 823 O O . SER A 1 107 ? 25.571 28.517 -15.068 1.00 55.97 107 SER A O 1
ATOM 825 N N . LEU A 1 108 ? 25.053 26.358 -15.002 1.00 52.53 108 LEU A N 1
ATOM 826 C CA . LEU A 1 108 ? 24.368 26.400 -16.317 1.00 52.53 108 LEU A CA 1
ATOM 827 C C . LEU A 1 108 ? 23.134 25.484 -16.412 1.00 52.53 108 LEU A C 1
ATOM 829 O O . LEU A 1 108 ? 22.917 24.820 -17.420 1.00 52.53 108 LEU A O 1
ATOM 833 N N . ILE A 1 109 ? 22.289 25.453 -15.379 1.00 54.50 109 ILE A N 1
ATOM 834 C CA . ILE A 1 109 ? 21.053 24.654 -15.405 1.00 54.50 109 ILE A CA 1
ATOM 835 C C . ILE A 1 109 ? 19.845 25.541 -15.098 1.00 54.50 109 ILE A C 1
ATOM 837 O O . ILE A 1 109 ? 19.138 25.379 -14.108 1.00 54.50 109 ILE A O 1
ATOM 841 N N . GLN A 1 110 ? 19.599 26.512 -15.969 1.00 57.28 110 GLN A N 1
ATOM 842 C CA . GLN A 1 110 ? 18.275 27.108 -16.098 1.00 57.28 110 GLN A CA 1
ATOM 843 C C . GLN A 1 110 ? 17.781 26.766 -17.502 1.00 57.28 110 GLN A C 1
ATOM 845 O O . GLN A 1 110 ? 18.243 27.339 -18.483 1.00 57.28 110 GLN A O 1
ATOM 850 N N . ASN A 1 111 ? 16.833 25.821 -17.558 1.00 54.66 111 ASN A N 1
ATOM 851 C CA . ASN A 1 111 ? 16.018 25.438 -18.722 1.00 54.66 111 ASN A CA 1
ATOM 852 C C . ASN A 1 111 ? 16.588 24.338 -19.655 1.00 54.66 111 ASN A C 1
ATOM 854 O O . ASN A 1 111 ? 16.833 24.608 -20.822 1.00 54.66 111 ASN A O 1
ATOM 858 N N . ALA A 1 112 ? 16.740 23.092 -19.160 1.00 52.94 112 ALA A N 1
ATOM 859 C CA . ALA A 1 112 ? 16.760 21.848 -19.980 1.00 52.94 112 ALA A CA 1
ATOM 860 C C . ALA A 1 112 ? 16.788 20.512 -19.180 1.00 52.94 112 ALA A C 1
ATOM 862 O O . ALA A 1 112 ? 16.733 19.436 -19.768 1.00 52.94 112 ALA A O 1
ATOM 863 N N . PHE A 1 113 ? 16.875 20.526 -17.845 1.00 53.78 113 PHE A N 1
ATOM 864 C CA . PHE A 1 113 ? 17.114 19.322 -17.022 1.00 53.78 113 PHE A CA 1
ATOM 865 C C . PHE A 1 113 ? 15.839 18.572 -16.591 1.00 53.78 113 PHE A C 1
ATOM 867 O O . PHE A 1 113 ? 15.647 18.231 -15.427 1.00 53.78 113 PHE A O 1
ATOM 874 N N . GLY A 1 114 ? 14.938 18.323 -17.539 1.00 52.22 114 GLY A N 1
ATOM 875 C CA . GLY A 1 114 ? 13.771 17.459 -17.321 1.00 52.22 114 GLY A CA 1
ATOM 876 C C . GLY A 1 114 ? 13.907 16.052 -17.908 1.00 52.22 114 GLY A C 1
ATOM 877 O O . GLY A 1 114 ? 13.183 15.154 -17.479 1.00 52.22 114 GLY A O 1
ATOM 878 N N . ASP A 1 115 ? 14.812 15.860 -18.876 1.00 54.50 115 ASP A N 1
ATOM 879 C CA . ASP A 1 115 ? 14.653 14.762 -19.842 1.00 54.50 115 ASP A CA 1
ATOM 880 C C . ASP A 1 115 ? 15.920 13.931 -20.113 1.00 54.50 115 ASP A C 1
ATOM 882 O O . ASP A 1 115 ? 15.838 12.718 -20.295 1.00 54.50 115 ASP A O 1
ATOM 886 N N . LEU A 1 116 ? 17.122 14.519 -20.038 1.00 56.88 116 LEU A N 1
ATOM 887 C CA . LEU A 1 116 ? 18.351 13.797 -20.410 1.00 56.88 116 LEU A CA 1
ATOM 888 C C . LEU A 1 116 ? 18.764 12.711 -19.396 1.00 56.88 116 LEU A C 1
ATOM 890 O O . LEU A 1 116 ? 19.315 11.680 -19.768 1.00 56.88 116 LEU A O 1
ATOM 894 N N . THR A 1 117 ? 18.437 12.883 -18.113 1.00 58.94 117 THR A N 1
ATOM 8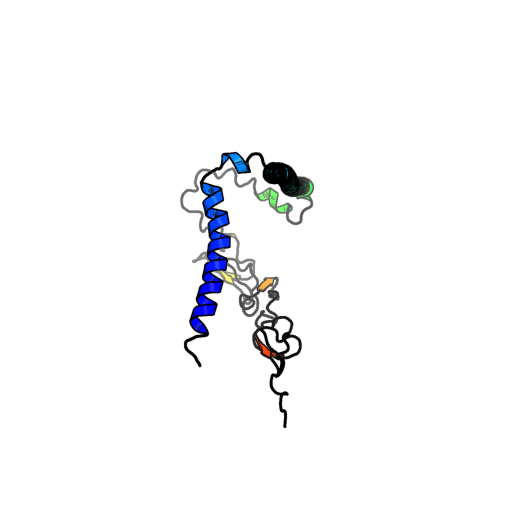95 C CA . THR A 1 117 ? 18.717 11.889 -17.058 1.00 58.94 117 THR A CA 1
ATOM 896 C C . THR A 1 117 ? 17.737 10.716 -17.037 1.00 58.94 117 THR A C 1
ATOM 898 O O . THR A 1 117 ? 17.935 9.777 -16.261 1.00 58.94 117 THR A O 1
ATOM 901 N N . ARG A 1 118 ? 16.695 10.763 -17.876 1.00 67.50 118 ARG A N 1
ATOM 902 C CA . ARG A 1 118 ? 15.588 9.802 -17.911 1.00 67.50 118 ARG A CA 1
ATOM 903 C C . ARG A 1 118 ? 15.425 9.121 -19.274 1.00 67.50 118 ARG A C 1
ATOM 905 O O . ARG A 1 118 ? 14.459 8.388 -19.452 1.00 67.50 118 ARG A O 1
ATOM 912 N N . SER A 1 119 ? 16.342 9.356 -20.212 1.00 82.56 119 SER A N 1
ATOM 913 C CA . SER A 1 119 ? 16.345 8.720 -21.531 1.00 82.56 119 SER A CA 1
ATOM 914 C C . SER A 1 119 ? 17.077 7.378 -21.510 1.00 82.56 119 SER A C 1
ATOM 916 O O . SER A 1 119 ? 18.149 7.234 -20.902 1.00 82.56 119 SER A O 1
ATOM 918 N N . CYS A 1 120 ? 16.542 6.409 -22.250 1.00 89.56 120 CYS A N 1
ATOM 919 C CA . CYS A 1 120 ? 17.163 5.102 -22.436 1.00 89.56 120 CYS A CA 1
ATOM 920 C C . CYS A 1 120 ? 18.511 5.168 -23.168 1.00 89.56 120 CYS A C 1
ATOM 922 O O . CYS A 1 120 ? 19.331 4.265 -23.019 1.00 89.56 120 CYS A O 1
ATOM 924 N N . THR A 1 121 ? 18.788 6.255 -23.895 1.00 85.94 121 THR A N 1
ATOM 925 C CA . THR A 1 121 ? 20.071 6.464 -24.587 1.00 85.94 121 THR A CA 1
ATOM 926 C C . THR A 1 121 ? 21.250 6.644 -23.629 1.00 85.94 121 THR A C 1
ATOM 928 O O . THR A 1 121 ? 22.390 6.444 -24.035 1.00 85.94 121 THR A O 1
ATOM 931 N N . HIS A 1 122 ? 20.988 7.000 -22.365 1.00 84.25 122 HIS A N 1
ATOM 932 C CA . HIS A 1 122 ? 22.019 7.194 -21.341 1.00 84.25 122 HIS A CA 1
ATOM 933 C C . HIS A 1 122 ? 22.047 6.081 -20.293 1.00 84.25 122 HIS A C 1
ATOM 935 O O . HIS A 1 122 ? 23.125 5.665 -19.881 1.00 84.25 122 HIS A O 1
ATOM 941 N N . ARG A 1 123 ? 20.878 5.611 -19.840 1.00 83.31 123 ARG A N 1
ATOM 942 C CA . ARG A 1 123 ? 20.775 4.617 -18.753 1.00 83.31 123 ARG A CA 1
ATOM 943 C C . ARG A 1 123 ? 20.413 3.206 -19.221 1.00 83.31 123 ARG A C 1
ATOM 945 O O . ARG A 1 123 ? 20.409 2.289 -18.407 1.00 83.31 123 ARG A O 1
ATOM 952 N N . GLY A 1 124 ? 20.128 3.021 -20.510 1.00 88.50 124 GLY A N 1
ATOM 953 C CA . GLY A 1 124 ? 19.624 1.756 -21.039 1.00 88.50 124 GLY A CA 1
ATOM 954 C C . GLY A 1 124 ? 18.224 1.412 -20.516 1.00 88.50 124 GLY A C 1
ATOM 955 O O . GLY A 1 124 ? 17.624 2.160 -19.751 1.00 88.50 124 GLY A O 1
ATOM 956 N N . CYS A 1 125 ? 17.698 0.265 -20.939 1.00 93.38 125 CYS A N 1
ATOM 957 C CA . CYS A 1 125 ? 16.379 -0.242 -20.537 1.00 93.38 125 CYS A CA 1
ATOM 958 C C . CYS A 1 125 ? 16.489 -1.383 -19.520 1.00 93.38 125 CYS A C 1
ATOM 960 O O . CYS A 1 125 ? 15.832 -2.411 -19.677 1.00 93.38 125 CYS A O 1
ATOM 962 N N . SER A 1 126 ? 17.393 -1.244 -18.542 1.00 91.81 126 SER A N 1
ATOM 963 C CA . SER A 1 126 ? 17.673 -2.257 -17.505 1.00 91.81 126 SER A CA 1
ATOM 964 C C . SER A 1 126 ? 17.916 -3.673 -18.050 1.00 91.81 126 SER A C 1
ATOM 966 O O . SER A 1 126 ? 17.599 -4.651 -17.381 1.00 91.81 126 SER A O 1
ATOM 968 N N . GLU A 1 127 ? 18.425 -3.780 -19.284 1.00 92.06 127 GLU A N 1
ATOM 969 C CA . GLU A 1 127 ? 18.604 -5.040 -20.034 1.00 92.06 127 GLU A CA 1
ATOM 970 C C . GLU A 1 127 ? 17.314 -5.866 -20.222 1.00 92.06 127 GLU A C 1
ATOM 972 O O . GLU A 1 127 ? 17.366 -7.053 -20.527 1.00 92.06 127 GLU A O 1
ATOM 977 N N . ARG A 1 128 ? 16.146 -5.240 -20.045 1.00 92.94 128 ARG A N 1
ATOM 978 C CA . ARG A 1 128 ? 14.809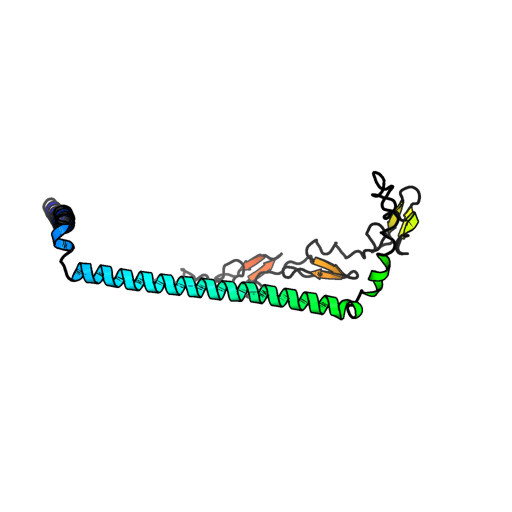 -5.863 -20.047 1.00 92.94 128 ARG A CA 1
ATOM 979 C C . ARG A 1 128 ? 13.864 -5.171 -21.030 1.00 92.94 128 ARG A C 1
ATOM 981 O O . ARG A 1 128 ? 12.644 -5.155 -20.858 1.00 92.94 128 ARG A O 1
ATOM 988 N N . GLY A 1 129 ? 14.434 -4.534 -22.045 1.00 93.31 129 GLY A N 1
ATOM 989 C CA . GLY A 1 129 ? 13.707 -3.784 -23.054 1.00 93.31 129 GLY A CA 1
ATOM 990 C C . GLY A 1 129 ? 14.614 -3.269 -24.162 1.00 93.31 129 GLY A C 1
ATOM 991 O O . GLY A 1 129 ? 15.840 -3.277 -24.052 1.00 93.31 129 GLY A O 1
ATOM 992 N N . SER A 1 130 ? 13.993 -2.799 -25.238 1.00 94.56 130 SER A N 1
ATOM 993 C CA . SER A 1 130 ? 14.671 -2.171 -26.374 1.00 94.56 130 SER A CA 1
ATOM 994 C C . SER A 1 130 ? 14.521 -0.653 -26.310 1.00 94.56 130 SER A C 1
ATOM 996 O O . SER A 1 130 ? 13.416 -0.148 -26.129 1.00 94.56 130 SER A O 1
ATOM 998 N N . CYS A 1 131 ? 15.625 0.077 -26.466 1.00 93.88 131 CYS A N 1
ATOM 999 C CA . CYS A 1 131 ? 15.623 1.539 -26.471 1.00 93.88 131 CYS A CA 1
ATOM 1000 C C . CYS A 1 131 ? 15.242 2.067 -27.859 1.00 93.88 131 CYS A C 1
ATOM 1002 O O . CYS A 1 131 ? 15.948 1.809 -28.837 1.00 93.88 131 CYS A O 1
ATOM 1004 N N . ASP A 1 132 ? 14.155 2.831 -27.942 1.00 93.56 132 ASP A N 1
ATOM 1005 C CA . ASP A 1 132 ? 13.855 3.645 -29.115 1.00 93.56 132 ASP A CA 1
ATOM 1006 C C . ASP A 1 132 ? 14.645 4.954 -29.025 1.00 93.56 132 ASP A C 1
ATOM 1008 O O . ASP A 1 132 ? 14.267 5.905 -28.343 1.00 93.56 132 ASP A O 1
ATOM 1012 N N . VAL A 1 133 ? 15.771 4.996 -29.735 1.00 87.94 133 VAL A N 1
ATOM 1013 C CA . VAL A 1 133 ? 16.714 6.124 -29.726 1.00 87.94 133 VAL A CA 1
ATOM 1014 C C . VAL A 1 133 ? 16.075 7.421 -30.242 1.00 87.94 133 VAL A C 1
ATOM 1016 O O . VAL A 1 133 ? 16.536 8.505 -29.893 1.00 87.94 133 VAL A O 1
ATOM 1019 N N . SER A 1 134 ? 15.011 7.336 -31.050 1.00 87.25 134 SER A N 1
ATOM 1020 C CA . SER A 1 134 ? 14.346 8.516 -31.616 1.00 87.25 134 SER A CA 1
ATOM 1021 C C . SER A 1 134 ? 13.476 9.262 -30.600 1.00 87.25 134 SER A C 1
ATOM 1023 O O . SER A 1 134 ? 13.388 10.488 -30.651 1.00 87.25 134 SER A O 1
ATOM 1025 N N . SER A 1 135 ? 12.873 8.529 -29.662 1.00 86.69 135 SER A N 1
ATOM 1026 C CA . SER A 1 135 ? 12.026 9.068 -28.593 1.00 86.69 135 SER A CA 1
ATOM 1027 C C . SER A 1 135 ? 12.717 9.095 -27.227 1.00 86.69 135 SER A C 1
ATOM 1029 O O . SER A 1 135 ? 12.242 9.764 -26.313 1.00 86.69 135 SER A O 1
ATOM 1031 N N . GLY A 1 136 ? 13.825 8.365 -27.071 1.00 87.25 136 GLY A N 1
ATOM 1032 C CA . GLY A 1 136 ? 14.497 8.163 -25.787 1.00 87.25 136 GLY A CA 1
ATOM 1033 C C . GLY A 1 136 ? 13.728 7.250 -24.824 1.00 87.25 136 GLY A C 1
ATOM 1034 O O . GLY A 1 136 ? 14.075 7.191 -23.641 1.00 87.25 136 GLY A O 1
ATOM 1035 N N . ALA A 1 137 ? 12.698 6.541 -25.299 1.00 90.06 137 ALA A N 1
ATOM 1036 C CA . ALA A 1 137 ? 11.834 5.685 -24.489 1.00 90.06 137 ALA A CA 1
ATOM 1037 C C . ALA A 1 137 ? 12.184 4.193 -24.614 1.00 90.06 137 ALA A C 1
ATOM 1039 O O . ALA A 1 137 ? 12.620 3.715 -25.662 1.00 90.06 137 ALA A O 1
ATOM 1040 N N . CYS A 1 138 ? 11.946 3.434 -23.542 1.00 93.25 138 CYS A N 1
ATOM 1041 C CA . CYS A 1 138 ? 12.095 1.984 -23.553 1.00 93.25 138 CYS A CA 1
ATOM 1042 C C . CYS A 1 138 ? 10.810 1.268 -23.963 1.00 93.25 138 CYS A C 1
ATOM 1044 O O . CYS A 1 138 ? 9.726 1.549 -23.453 1.00 93.25 138 CYS A O 1
ATOM 1046 N N . ILE A 1 139 ? 10.960 0.270 -24.829 1.00 94.00 139 ILE A N 1
ATOM 1047 C CA . ILE A 1 139 ? 9.945 -0.736 -25.128 1.00 94.00 139 ILE A CA 1
ATOM 1048 C C . ILE A 1 139 ? 10.276 -1.966 -24.284 1.00 94.00 139 ILE A C 1
ATOM 1050 O O . ILE A 1 139 ? 11.227 -2.689 -24.584 1.00 94.00 139 ILE A O 1
ATOM 1054 N N . CYS A 1 140 ? 9.523 -2.179 -23.207 1.00 93.94 140 CYS A N 1
ATOM 1055 C CA . CYS A 1 140 ? 9.819 -3.230 -22.238 1.00 93.94 140 CYS A CA 1
ATOM 1056 C C . CYS A 1 140 ? 9.406 -4.626 -22.702 1.00 93.94 140 CYS A C 1
ATOM 1058 O O . CYS A 1 140 ? 8.417 -4.810 -23.416 1.00 93.94 140 CYS A O 1
ATOM 1060 N N . GLU A 1 141 ? 10.174 -5.619 -22.261 1.00 93.44 141 GLU A N 1
ATOM 1061 C CA . GLU A 1 141 ? 9.842 -7.028 -22.425 1.0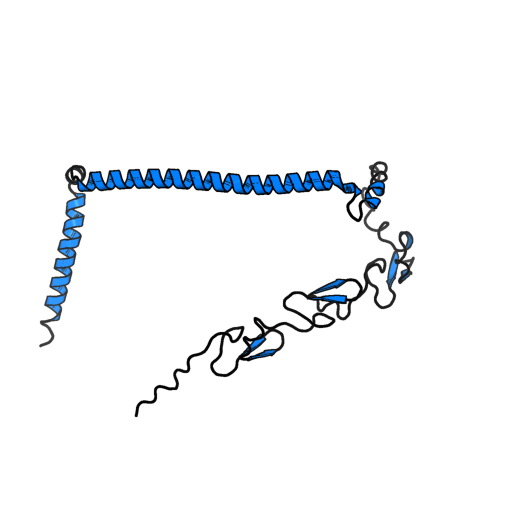0 93.44 141 GLU A CA 1
ATOM 1062 C C . GLU A 1 141 ? 8.617 -7.416 -21.585 1.00 93.44 141 GLU A C 1
ATOM 1064 O O . GLU A 1 141 ? 8.221 -6.734 -20.636 1.00 93.44 141 GLU A O 1
ATOM 1069 N N . LYS A 1 142 ? 7.994 -8.549 -21.925 1.00 89.50 142 LYS A N 1
ATOM 1070 C CA . LYS A 1 142 ? 6.792 -9.023 -21.233 1.00 89.50 142 LYS A CA 1
ATOM 1071 C C . LYS A 1 142 ? 7.066 -9.204 -19.737 1.00 89.50 142 LYS A C 1
ATOM 1073 O O . LYS A 1 142 ? 7.958 -9.956 -19.355 1.00 89.50 142 LYS A O 1
ATOM 1078 N N . GLY A 1 143 ? 6.230 -8.589 -18.902 1.00 86.56 143 GLY A N 1
ATOM 1079 C CA . GLY A 1 143 ? 6.378 -8.652 -17.449 1.00 86.56 143 GLY A CA 1
ATOM 1080 C C . GLY A 1 143 ? 7.272 -7.557 -16.867 1.00 86.56 143 GLY A C 1
ATOM 1081 O O . GLY A 1 143 ? 7.525 -7.591 -15.667 1.00 86.56 143 GLY A O 1
ATOM 1082 N N . TRP A 1 144 ? 7.717 -6.595 -17.679 1.00 89.75 144 TRP A N 1
ATOM 1083 C CA . TRP A 1 144 ? 8.460 -5.414 -17.248 1.00 89.75 144 TRP A CA 1
ATOM 1084 C C . TRP A 1 144 ? 7.744 -4.134 -17.672 1.00 89.75 144 TRP A C 1
ATOM 1086 O O . TRP A 1 144 ? 7.089 -4.072 -18.712 1.00 89.75 144 TRP A O 1
ATOM 1096 N N . MET A 1 145 ? 7.853 -3.114 -16.835 1.00 87.62 145 MET A N 1
ATOM 1097 C CA . MET A 1 145 ? 7.282 -1.787 -17.007 1.00 87.62 145 MET A CA 1
ATOM 1098 C C . MET A 1 145 ? 8.189 -0.745 -16.336 1.00 87.62 145 MET A C 1
ATOM 1100 O O . MET A 1 145 ? 9.287 -1.062 -15.881 1.00 87.62 145 MET A O 1
ATOM 1104 N N . GLY A 1 146 ? 7.747 0.508 -16.303 1.00 86.62 146 GLY A N 1
ATOM 1105 C CA . GLY A 1 146 ? 8.589 1.634 -15.905 1.00 86.62 146 GLY A CA 1
ATOM 1106 C C . GLY A 1 146 ? 9.251 2.287 -17.116 1.00 86.62 146 GLY A C 1
ATOM 1107 O O . GLY A 1 146 ? 9.120 1.826 -18.253 1.00 86.62 146 GLY A O 1
ATOM 1108 N N . ARG A 1 147 ? 9.923 3.418 -16.895 1.00 88.56 147 ARG A N 1
ATOM 1109 C CA . ARG A 1 147 ? 10.501 4.208 -17.996 1.00 88.56 147 ARG A CA 1
ATOM 1110 C C . ARG A 1 147 ? 11.736 3.528 -18.590 1.00 88.56 147 ARG A C 1
ATOM 1112 O O . ARG A 1 147 ? 12.022 3.710 -19.772 1.00 88.56 147 ARG A O 1
ATOM 1119 N N . LEU A 1 148 ? 12.450 2.771 -17.766 1.00 91.06 148 LEU A N 1
ATOM 1120 C CA . LEU A 1 148 ? 13.678 2.056 -18.085 1.00 91.06 148 LEU A CA 1
ATOM 1121 C C . LEU A 1 148 ? 13.514 0.539 -17.897 1.00 91.06 148 LEU A C 1
ATOM 1123 O O . LEU A 1 148 ? 14.515 -0.161 -17.772 1.00 91.06 148 LEU A O 1
ATOM 1127 N N . CYS A 1 149 ? 12.281 0.020 -17.884 1.00 92.12 149 CYS A N 1
ATOM 1128 C CA . CYS A 1 149 ? 11.968 -1.402 -17.679 1.00 92.12 149 CYS A CA 1
ATOM 1129 C C . CYS A 1 149 ? 12.519 -1.971 -16.364 1.00 92.12 149 CYS A C 1
ATOM 1131 O O . CYS A 1 149 ? 12.926 -3.130 -16.280 1.00 92.12 149 CYS A O 1
ATOM 1133 N N . GLU A 1 150 ? 12.568 -1.118 -15.349 1.00 88.00 150 GLU A N 1
ATOM 1134 C CA . GLU A 1 150 ? 13.092 -1.390 -14.019 1.00 88.00 150 GLU A CA 1
ATOM 1135 C C . GLU A 1 150 ? 12.036 -1.990 -13.079 1.00 88.00 150 GLU A C 1
ATOM 1137 O O . GLU A 1 150 ? 12.375 -2.599 -12.064 1.00 88.00 150 GLU A O 1
ATOM 1142 N N . GLU A 1 151 ? 10.754 -1.854 -13.422 1.00 86.44 151 GLU A N 1
ATOM 1143 C CA . GLU A 1 151 ? 9.639 -2.330 -12.611 1.00 86.44 151 GLU A CA 1
ATOM 1144 C C . GLU A 1 151 ? 9.099 -3.650 -13.159 1.00 86.44 151 GLU A C 1
ATOM 1146 O O . GLU A 1 151 ? 8.776 -3.776 -14.339 1.00 86.44 151 GLU A O 1
ATOM 1151 N N . GLN A 1 152 ? 8.950 -4.651 -12.297 1.00 86.81 152 GLN A N 1
ATOM 1152 C CA . GLN A 1 152 ? 8.368 -5.929 -12.684 1.00 86.81 152 GLN A CA 1
ATOM 1153 C C . GLN A 1 152 ? 6.841 -5.838 -12.625 1.00 86.81 152 GLN A C 1
ATOM 1155 O O . GLN A 1 152 ? 6.270 -5.475 -11.600 1.00 86.81 152 GLN A O 1
ATOM 1160 N N . GLN A 1 153 ? 6.164 -6.186 -13.713 1.00 87.19 153 GLN A N 1
ATOM 1161 C CA . GLN A 1 153 ? 4.712 -6.139 -13.798 1.00 87.19 153 GLN A CA 1
ATOM 1162 C C . GLN A 1 153 ? 4.093 -7.262 -12.953 1.00 87.19 153 GLN A C 1
ATOM 1164 O O . GLN A 1 153 ? 4.433 -8.442 -13.092 1.00 87.19 153 GLN A O 1
ATOM 1169 N N . CYS A 1 154 ? 3.141 -6.898 -12.095 1.00 89.56 154 CYS A N 1
ATOM 1170 C CA . CYS A 1 154 ? 2.287 -7.857 -11.405 1.00 89.56 154 CYS A CA 1
ATOM 1171 C C . CYS A 1 154 ? 1.018 -8.156 -12.205 1.00 89.56 154 CYS A C 1
ATOM 1173 O O . CYS A 1 154 ? 0.456 -7.281 -12.873 1.00 89.56 154 CYS A O 1
ATOM 1175 N N . SER A 1 155 ? 0.534 -9.393 -12.086 1.00 85.38 155 SER A N 1
ATOM 1176 C CA . SER A 1 155 ? -0.764 -9.808 -12.620 1.00 85.38 155 SER A CA 1
ATOM 1177 C C . SER A 1 155 ? -1.867 -8.863 -12.142 1.00 85.38 155 SER A C 1
ATOM 1179 O O . SER A 1 155 ? -1.948 -8.521 -10.962 1.00 85.38 155 SER A O 1
ATOM 1181 N N . GLY A 1 156 ? -2.667 -8.361 -13.087 1.00 85.00 156 GLY A N 1
ATOM 1182 C CA . GLY A 1 156 ? -3.782 -7.455 -12.800 1.00 85.00 156 GLY A CA 1
ATOM 1183 C C . GLY A 1 156 ? -3.409 -6.166 -12.056 1.00 85.00 156 GLY A C 1
ATOM 1184 O O . GLY A 1 156 ? -4.299 -5.549 -11.477 1.00 85.00 156 GLY A O 1
ATOM 1185 N N . ASN A 1 157 ? -2.125 -5.773 -12.015 1.00 88.56 157 ASN A N 1
ATOM 1186 C CA . ASN A 1 157 ? -1.626 -4.653 -11.205 1.00 88.56 157 ASN A CA 1
ATOM 1187 C C . ASN A 1 157 ? -2.111 -4.707 -9.739 1.00 88.56 157 ASN A C 1
ATOM 1189 O O . ASN A 1 157 ? -2.515 -3.696 -9.156 1.00 88.56 157 ASN A O 1
ATOM 1193 N N . CYS A 1 158 ? -2.176 -5.917 -9.173 1.00 91.81 158 CYS A N 1
ATOM 1194 C CA . CYS A 1 158 ? -2.698 -6.161 -7.827 1.00 91.81 158 CYS A CA 1
ATOM 1195 C C . CYS A 1 158 ? -4.087 -5.544 -7.579 1.00 91.81 158 CYS A C 1
ATOM 1197 O O . CYS A 1 158 ? -4.384 -5.107 -6.466 1.00 91.81 158 CYS A O 1
ATOM 1199 N N . SER A 1 159 ? -4.914 -5.438 -8.629 1.00 92.75 159 SER A N 1
ATOM 1200 C CA . SER A 1 159 ? -6.246 -4.817 -8.624 1.00 92.75 159 SER A CA 1
ATOM 1201 C C . SER A 1 159 ? -6.276 -3.395 -8.038 1.00 92.75 159 SER A C 1
ATOM 1203 O O . SER A 1 159 ? -7.331 -2.933 -7.601 1.00 92.75 159 SER A O 1
ATOM 1205 N N . GLY A 1 160 ? -5.126 -2.709 -7.974 1.00 91.75 160 GLY A N 1
ATOM 1206 C CA . GLY A 1 160 ? -4.963 -1.431 -7.269 1.00 91.75 160 GLY A CA 1
ATOM 1207 C C . GLY A 1 160 ? -5.148 -1.511 -5.746 1.00 91.75 160 GLY A C 1
ATOM 1208 O O . GLY A 1 160 ? -5.322 -0.484 -5.096 1.00 91.75 160 GLY A O 1
ATOM 1209 N N . ARG A 1 161 ? -5.147 -2.720 -5.172 1.00 92.88 161 ARG A N 1
ATOM 1210 C CA . ARG A 1 161 ? -5.416 -3.016 -3.752 1.00 92.88 161 ARG A CA 1
ATOM 1211 C C . ARG A 1 161 ? -4.204 -3.611 -3.036 1.00 92.88 161 ARG A C 1
ATOM 1213 O O . ARG A 1 161 ? -4.333 -4.107 -1.919 1.00 92.88 161 ARG A O 1
ATOM 1220 N N . GLY A 1 162 ? -3.028 -3.582 -3.650 1.00 92.62 162 GLY A N 1
ATOM 1221 C CA . GLY A 1 162 ? -1.813 -4.145 -3.074 1.00 92.62 162 GLY A CA 1
ATOM 1222 C C . GLY A 1 162 ? -0.549 -3.524 -3.643 1.00 92.62 162 GLY A C 1
ATOM 1223 O O . GLY A 1 162 ? -0.597 -2.703 -4.558 1.00 92.62 162 GLY A O 1
ATOM 1224 N N . LEU A 1 163 ? 0.583 -3.941 -3.087 1.00 91.25 163 LEU A N 1
ATOM 1225 C CA . LEU A 1 163 ? 1.910 -3.571 -3.566 1.00 91.25 163 LEU A CA 1
ATOM 1226 C C . LEU A 1 163 ? 2.458 -4.680 -4.460 1.00 91.25 163 LEU A C 1
ATOM 1228 O O . LEU A 1 163 ? 2.401 -5.857 -4.103 1.00 91.25 163 LEU A O 1
ATOM 1232 N N . CYS A 1 164 ? 3.014 -4.298 -5.607 1.00 89.81 164 CYS A N 1
ATOM 1233 C CA . CYS A 1 164 ? 3.717 -5.222 -6.482 1.00 89.81 164 CYS A CA 1
ATOM 1234 C C . CYS A 1 164 ? 5.181 -5.341 -6.050 1.00 89.81 164 CYS A C 1
ATOM 1236 O O . CYS A 1 164 ? 5.918 -4.357 -6.088 1.00 89.81 164 CYS A O 1
ATOM 1238 N N . ILE A 1 165 ? 5.608 -6.534 -5.634 1.00 88.44 165 ILE A N 1
ATOM 1239 C CA . ILE A 1 165 ? 6.986 -6.806 -5.208 1.00 88.44 165 ILE A CA 1
ATOM 1240 C C . ILE A 1 165 ? 7.447 -8.098 -5.886 1.00 88.44 165 ILE A C 1
ATOM 1242 O O . ILE A 1 165 ? 6.888 -9.164 -5.638 1.00 88.44 165 ILE A O 1
ATOM 1246 N N . ALA A 1 166 ? 8.465 -8.009 -6.749 1.00 84.00 166 ALA A N 1
ATOM 1247 C CA . ALA A 1 166 ? 9.044 -9.155 -7.465 1.00 84.00 166 ALA A CA 1
ATOM 1248 C C . ALA A 1 166 ? 7.992 -10.037 -8.185 1.00 84.00 166 ALA A C 1
ATOM 1250 O O . ALA A 1 166 ? 7.950 -11.256 -8.003 1.00 84.00 166 ALA A O 1
ATOM 1251 N N . SER A 1 167 ? 7.098 -9.413 -8.969 1.00 86.31 167 SER A N 1
ATOM 1252 C CA . SER A 1 167 ? 5.943 -10.052 -9.640 1.00 86.31 167 SER A CA 1
ATOM 1253 C C . SER A 1 167 ? 4.921 -10.737 -8.725 1.00 86.31 167 SER A C 1
ATOM 1255 O O . SER A 1 167 ? 4.062 -11.470 -9.216 1.00 86.31 167 SER A O 1
ATOM 1257 N N . LYS A 1 168 ? 4.960 -10.496 -7.414 1.00 90.88 168 LYS A N 1
ATOM 1258 C CA . LYS A 1 168 ? 3.932 -10.961 -6.481 1.00 90.88 168 LYS A CA 1
ATOM 1259 C C . LYS A 1 168 ? 3.173 -9.788 -5.886 1.00 90.88 168 LYS A C 1
ATOM 1261 O O . LYS A 1 168 ? 3.759 -8.762 -5.544 1.00 90.88 168 LYS A O 1
ATOM 1266 N N . CYS A 1 169 ? 1.867 -9.968 -5.737 1.00 92.94 169 CYS A N 1
ATOM 1267 C CA . CYS A 1 169 ? 1.017 -8.991 -5.088 1.00 92.94 169 CYS A CA 1
ATOM 1268 C C . CYS A 1 169 ? 0.988 -9.216 -3.580 1.00 92.94 169 CYS A C 1
ATOM 1270 O O . CYS A 1 169 ? 0.541 -10.256 -3.097 1.00 92.94 169 CYS A O 1
ATOM 1272 N N . LEU A 1 170 ? 1.447 -8.217 -2.833 1.00 93.94 170 LEU A N 1
ATOM 1273 C CA . LEU A 1 170 ? 1.208 -8.115 -1.402 1.00 93.94 170 LEU A CA 1
ATOM 1274 C C . LEU A 1 170 ? -0.100 -7.347 -1.187 1.00 93.94 170 LEU A C 1
ATOM 1276 O O . LEU A 1 170 ? -0.142 -6.126 -1.339 1.00 93.94 170 LEU A O 1
ATOM 1280 N N . CYS A 1 171 ? -1.174 -8.070 -0.878 1.00 95.38 171 CYS A N 1
ATOM 1281 C CA . CYS A 1 171 ? -2.511 -7.492 -0.759 1.00 95.38 171 CYS A CA 1
ATOM 1282 C C . CYS A 1 171 ? -2.715 -6.684 0.524 1.00 95.38 171 CYS A C 1
ATOM 1284 O O . CYS A 1 171 ? -2.158 -7.000 1.576 1.00 95.38 171 CYS A O 1
ATOM 1286 N N . SER A 1 172 ? -3.565 -5.659 0.435 1.00 93.69 172 SER A N 1
ATOM 1287 C CA . SER A 1 172 ? -4.058 -4.932 1.609 1.00 93.69 172 SER A CA 1
ATOM 1288 C C . SER A 1 172 ? -4.868 -5.861 2.520 1.00 93.69 172 SER A C 1
ATOM 1290 O O . SER A 1 172 ? -5.448 -6.824 2.012 1.00 93.69 172 SER A O 1
ATOM 1292 N N . PRO A 1 173 ? -4.998 -5.550 3.826 1.00 90.50 173 PRO A N 1
ATOM 1293 C CA . PRO A 1 173 ? -5.694 -6.403 4.794 1.00 90.50 173 PRO A CA 1
ATOM 1294 C C . PRO A 1 173 ? -7.111 -6.809 4.375 1.00 90.50 173 PRO A C 1
ATOM 1296 O O . PRO A 1 173 ? -7.533 -7.922 4.651 1.00 90.50 173 PRO A O 1
ATOM 1299 N N . GLU A 1 174 ? -7.810 -5.938 3.648 1.00 89.56 174 GLU A N 1
ATOM 1300 C CA . GLU A 1 174 ? -9.186 -6.140 3.179 1.00 89.56 174 GLU A CA 1
ATOM 1301 C C . GLU A 1 174 ? -9.291 -6.982 1.891 1.00 89.56 174 GLU A C 1
ATOM 1303 O O . GLU A 1 174 ? -10.377 -7.142 1.338 1.00 89.56 174 GLU A O 1
ATOM 1308 N N . SER A 1 175 ? -8.181 -7.496 1.353 1.00 93.12 175 SER A N 1
ATOM 1309 C CA . SER A 1 175 ? -8.155 -8.204 0.065 1.00 93.12 175 SER A CA 1
ATOM 1310 C C . SER A 1 175 ? -7.195 -9.394 0.048 1.00 93.12 175 SER A C 1
ATOM 1312 O O . SER A 1 175 ? -6.279 -9.495 0.863 1.00 93.12 175 SER A O 1
ATOM 1314 N N . PHE A 1 176 ? -7.417 -10.324 -0.875 1.00 91.62 176 PHE A N 1
ATOM 1315 C CA . PHE A 1 176 ? -6.608 -11.521 -1.085 1.00 91.62 176 PHE A CA 1
ATOM 1316 C C . PHE A 1 176 ? -6.755 -12.035 -2.529 1.00 91.62 176 PHE A C 1
ATOM 1318 O O . PHE A 1 176 ? -7.527 -11.487 -3.316 1.00 91.62 176 PHE A O 1
ATOM 1325 N N . GLY A 1 177 ? -6.008 -13.085 -2.871 1.00 91.56 177 GLY A N 1
ATOM 1326 C CA . GLY A 1 177 ? -5.890 -13.608 -4.237 1.00 91.56 177 GLY A CA 1
ATOM 1327 C C . GLY A 1 177 ? -4.553 -13.234 -4.874 1.00 91.56 177 GLY A C 1
ATOM 1328 O O . GLY A 1 177 ? -3.817 -12.403 -4.337 1.00 91.56 177 GLY A O 1
ATOM 1329 N N . ASP A 1 178 ? -4.231 -13.850 -6.011 1.00 91.88 178 ASP A N 1
ATOM 1330 C CA . ASP A 1 178 ? -2.932 -13.672 -6.680 1.00 91.88 178 ASP A CA 1
ATOM 1331 C C . ASP A 1 178 ? -2.739 -12.245 -7.213 1.00 91.88 178 ASP A C 1
ATOM 1333 O O . ASP A 1 178 ? -1.611 -11.772 -7.357 1.00 91.88 178 ASP A O 1
ATOM 1337 N N . SER A 1 179 ? -3.844 -11.552 -7.496 1.00 93.44 179 SER A N 1
ATOM 1338 C CA . SER A 1 179 ? -3.893 -10.165 -7.960 1.00 93.44 179 SER A CA 1
ATOM 1339 C C . SER A 1 179 ? -4.720 -9.278 -7.019 1.00 93.44 179 SER A C 1
ATOM 1341 O O . SER A 1 179 ? -5.174 -8.215 -7.439 1.00 93.44 179 SER A O 1
ATOM 1343 N N . CYS A 1 180 ? -4.936 -9.682 -5.761 1.00 94.44 180 CYS A N 1
ATOM 1344 C CA . CYS A 1 180 ? -5.775 -8.971 -4.779 1.00 94.44 180 CYS A CA 1
ATOM 1345 C C . CYS A 1 180 ? -7.209 -8.682 -5.257 1.00 94.44 180 CYS A C 1
ATOM 1347 O O . CYS A 1 180 ? -7.810 -7.662 -4.907 1.00 94.44 180 CYS A O 1
ATOM 1349 N N . GLU A 1 181 ? -7.739 -9.569 -6.092 1.00 91.94 181 GLU A N 1
ATOM 1350 C CA . GLU A 1 181 ? -9.050 -9.464 -6.724 1.00 91.94 181 GLU A CA 1
ATOM 1351 C C . GLU A 1 181 ? -10.203 -9.788 -5.767 1.00 91.94 181 GLU A C 1
ATOM 1353 O O . GLU A 1 181 ? -11.321 -9.302 -5.951 1.00 91.94 181 GLU A O 1
ATOM 1358 N N . SER A 1 182 ? -9.939 -10.589 -4.733 1.00 91.75 182 SER A N 1
ATOM 1359 C CA . SER A 1 182 ? -10.954 -11.035 -3.785 1.00 91.75 182 SER A CA 1
ATOM 1360 C C . SER A 1 182 ? -10.973 -10.136 -2.558 1.00 91.75 182 SER A C 1
ATOM 1362 O O . SER A 1 182 ? -9.943 -9.861 -1.950 1.00 91.75 182 SER A O 1
ATOM 1364 N N . LEU A 1 183 ? -12.162 -9.680 -2.174 1.00 92.94 183 LEU A N 1
ATOM 1365 C CA . LEU A 1 183 ? -12.379 -8.876 -0.976 1.00 92.94 183 LEU A CA 1
ATOM 1366 C C . LEU A 1 183 ? -12.659 -9.766 0.233 1.00 92.94 183 LEU A C 1
ATOM 1368 O O . LEU A 1 183 ? -13.461 -10.698 0.143 1.00 92.94 183 LEU A O 1
ATOM 1372 N N . ARG A 1 184 ? -12.033 -9.454 1.368 1.00 91.69 184 ARG A N 1
ATOM 1373 C CA . ARG A 1 184 ? -12.356 -10.086 2.649 1.00 91.69 184 ARG A CA 1
ATOM 1374 C C . ARG A 1 184 ? -13.642 -9.499 3.205 1.00 91.69 184 ARG A C 1
ATOM 1376 O O . ARG A 1 184 ? -13.884 -8.302 3.083 1.00 91.69 184 ARG A O 1
ATOM 1383 N N . CYS A 1 185 ? -14.453 -10.347 3.824 1.00 93.38 185 CYS A N 1
ATOM 1384 C CA . CYS A 1 185 ? -15.600 -9.884 4.583 1.00 93.38 185 CYS A CA 1
ATOM 1385 C C . CYS A 1 185 ? -15.205 -9.560 6.025 1.00 93.38 185 CYS A C 1
ATOM 1387 O O . CYS A 1 185 ? -14.325 -10.218 6.588 1.00 93.38 185 CYS A O 1
ATOM 1389 N N . PRO A 1 186 ? -15.873 -8.582 6.652 1.00 92.44 186 PRO A N 1
ATOM 1390 C CA . PRO A 1 186 ? -15.609 -8.228 8.037 1.00 92.44 186 PRO A CA 1
ATOM 1391 C C . PRO A 1 186 ? -15.915 -9.416 8.956 1.00 92.44 186 PRO A C 1
ATOM 1393 O O . PRO A 1 186 ? -17.020 -9.963 8.937 1.00 92.44 186 PRO A O 1
ATOM 1396 N N . SER A 1 187 ? -14.925 -9.807 9.761 1.00 92.94 187 SER A N 1
ATOM 1397 C CA . SER A 1 187 ? -15.000 -10.929 10.709 1.00 92.94 187 SER A CA 1
ATOM 1398 C C . SER A 1 187 ? -15.526 -12.235 10.099 1.00 92.94 187 SER A C 1
ATOM 1400 O O . SER A 1 187 ? -16.234 -12.971 10.782 1.00 92.94 187 SER A O 1
ATOM 1402 N N . ASP A 1 188 ? -15.249 -12.491 8.815 1.00 92.06 188 ASP A N 1
ATOM 1403 C CA . ASP A 1 188 ? -15.738 -13.665 8.076 1.00 92.06 188 ASP A CA 1
ATOM 1404 C C . ASP A 1 188 ? -17.259 -13.878 8.219 1.00 92.06 188 ASP A C 1
ATOM 1406 O O . ASP A 1 188 ? -17.750 -14.996 8.375 1.00 92.06 188 ASP A O 1
ATOM 1410 N N . CYS A 1 189 ? -18.016 -12.772 8.213 1.00 95.06 189 CYS A N 1
ATOM 1411 C CA . CYS A 1 189 ? -19.466 -12.763 8.423 1.00 95.06 189 CYS A CA 1
ATOM 1412 C C . CYS A 1 189 ? -19.905 -13.457 9.718 1.00 95.06 189 CYS A C 1
ATOM 1414 O O . CYS A 1 189 ? -20.980 -14.051 9.773 1.00 95.06 189 CYS A O 1
ATOM 1416 N N . GLY A 1 190 ? -19.052 -13.428 10.746 1.00 93.75 190 GLY A N 1
ATOM 1417 C CA . GLY A 1 190 ? -19.334 -13.991 12.062 1.00 93.75 190 GLY A CA 1
ATOM 1418 C C . GLY A 1 190 ? -19.563 -15.502 12.061 1.00 93.75 190 GLY A C 1
ATOM 1419 O O . GLY A 1 190 ? -19.970 -16.035 13.085 1.00 93.75 190 GLY A O 1
ATOM 1420 N N . GLY A 1 191 ? -19.341 -16.188 10.932 1.00 95.00 191 GLY A N 1
ATOM 1421 C CA . GLY A 1 191 ? -19.777 -17.571 10.723 1.00 95.00 191 GLY A CA 1
ATOM 1422 C C . GLY A 1 191 ? -21.294 -17.752 10.554 1.00 95.00 191 GLY A C 1
ATOM 1423 O O . GLY A 1 191 ? -21.748 -18.890 10.507 1.00 95.00 191 GLY A O 1
ATOM 1424 N N . HIS A 1 192 ? -22.064 -16.663 10.448 1.00 95.38 192 HIS A N 1
ATOM 1425 C CA . HIS A 1 192 ? -23.533 -16.648 10.353 1.00 95.38 192 HIS A CA 1
ATOM 1426 C C . HIS A 1 192 ? -24.019 -16.000 9.052 1.00 95.38 192 HIS A C 1
ATOM 1428 O O . HIS A 1 192 ? -25.042 -15.312 9.005 1.00 95.38 192 HIS A O 1
ATOM 1434 N N . GLY A 1 193 ? -23.241 -16.148 7.985 1.00 95.19 193 GLY A N 1
ATOM 1435 C CA . GLY A 1 193 ? -23.556 -15.566 6.695 1.00 95.19 193 GLY A CA 1
ATOM 1436 C C . GLY A 1 193 ? -22.563 -15.955 5.615 1.00 95.19 193 GLY A C 1
ATOM 1437 O O . GLY A 1 193 ? -21.466 -16.445 5.881 1.00 95.19 193 GLY A O 1
ATOM 1438 N N . ALA A 1 194 ? -22.953 -15.696 4.373 1.00 94.75 194 ALA A N 1
ATOM 1439 C CA . ALA A 1 194 ? -22.110 -15.907 3.211 1.00 94.75 194 ALA A CA 1
ATOM 1440 C C . ALA A 1 194 ? -21.388 -14.611 2.820 1.00 94.75 194 ALA A C 1
ATOM 1442 O O . ALA A 1 194 ? -21.996 -13.540 2.743 1.00 94.75 194 ALA A O 1
ATOM 1443 N N . CYS A 1 195 ? -20.088 -14.724 2.544 1.00 93.56 195 CYS A N 1
ATOM 1444 C CA . CYS A 1 195 ? -19.268 -13.616 2.072 1.00 93.56 195 CYS A CA 1
ATOM 1445 C C . CYS A 1 195 ? -19.320 -13.501 0.545 1.00 93.56 195 CYS A C 1
ATOM 1447 O O . CYS A 1 195 ? -18.921 -14.428 -0.161 1.00 93.56 195 CYS A O 1
ATOM 1449 N N . PHE A 1 196 ? -19.732 -12.341 0.034 1.00 91.94 196 PHE A N 1
ATOM 1450 C CA . PHE A 1 196 ? -19.707 -12.028 -1.393 1.00 91.94 196 PHE A CA 1
ATOM 1451 C C . PHE A 1 196 ? -19.083 -10.654 -1.621 1.00 91.94 196 PHE A C 1
ATOM 1453 O O . PHE A 1 196 ? -19.628 -9.638 -1.203 1.00 91.94 196 PHE A O 1
ATOM 1460 N N . ALA A 1 197 ? -17.926 -10.625 -2.292 1.00 89.25 197 ALA A N 1
ATOM 1461 C CA . ALA A 1 197 ? -17.209 -9.396 -2.648 1.00 89.25 197 ALA A CA 1
ATOM 1462 C C . ALA A 1 197 ? -17.023 -8.409 -1.470 1.00 89.25 197 ALA A C 1
ATOM 1464 O O . ALA A 1 197 ? -17.177 -7.201 -1.634 1.00 89.25 197 ALA A O 1
ATOM 1465 N N . GLY A 1 198 ? -16.685 -8.923 -0.281 1.00 91.12 198 GLY A N 1
ATOM 1466 C CA . GLY A 1 198 ? -16.474 -8.117 0.929 1.00 91.12 198 GLY A CA 1
ATOM 1467 C C . GLY A 1 198 ? -17.744 -7.734 1.688 1.00 91.12 198 GLY A C 1
ATOM 1468 O O . GLY A 1 198 ? -17.663 -7.039 2.698 1.00 91.12 198 GLY A O 1
ATOM 1469 N N . GLN A 1 199 ? -18.911 -8.197 1.239 1.00 94.00 199 GLN A N 1
ATOM 1470 C CA . GLN A 1 199 ? -20.191 -7.949 1.886 1.00 94.00 199 GLN A CA 1
ATOM 1471 C C . GLN A 1 199 ? -20.802 -9.246 2.418 1.00 94.00 199 GLN A C 1
ATOM 1473 O O . GLN A 1 199 ? -20.796 -10.280 1.749 1.00 94.00 199 GLN A O 1
ATOM 1478 N N . CYS A 1 200 ? -21.349 -9.177 3.629 1.00 95.56 200 CYS A N 1
ATOM 1479 C CA . CYS A 1 200 ? -21.983 -10.314 4.275 1.00 95.56 200 CYS A CA 1
ATOM 1480 C C . CYS A 1 200 ? -23.477 -10.385 3.970 1.00 95.56 200 CYS A C 1
ATOM 1482 O O . CYS A 1 200 ? -24.213 -9.415 4.162 1.00 95.56 200 CYS A O 1
ATOM 1484 N N . SER A 1 201 ? -23.923 -11.559 3.535 1.00 96.38 201 SER A N 1
ATOM 1485 C CA . SER A 1 201 ? -25.331 -11.936 3.467 1.00 96.38 201 SER A CA 1
ATOM 1486 C C . SER A 1 201 ? -25.646 -12.822 4.669 1.00 96.38 201 SER A C 1
ATOM 1488 O O . SER A 1 201 ? -25.233 -13.979 4.704 1.00 96.38 201 SER A O 1
ATOM 1490 N N . CYS A 1 202 ? -26.306 -12.251 5.678 1.00 96.69 202 CYS A N 1
ATOM 1491 C CA . CYS A 1 202 ? -26.558 -12.931 6.948 1.00 96.69 202 CYS A CA 1
ATOM 1492 C C . CYS A 1 202 ? -27.672 -13.974 6.852 1.00 96.69 202 CYS A C 1
ATOM 1494 O O . CYS A 1 202 ? -28.645 -13.806 6.113 1.00 96.69 202 CYS A O 1
ATOM 1496 N N . GLU A 1 203 ? -27.529 -15.031 7.643 1.00 95.38 203 GLU A N 1
ATOM 1497 C CA . GLU A 1 203 ? -28.555 -16.041 7.873 1.00 95.38 203 GLU A CA 1
ATOM 1498 C C . GLU A 1 203 ? -29.725 -15.474 8.695 1.00 95.38 203 GLU A C 1
ATOM 1500 O O . GLU A 1 203 ? -29.632 -14.421 9.331 1.00 95.38 203 GLU A O 1
ATOM 1505 N N . THR A 1 204 ? -30.866 -16.168 8.676 1.00 94.12 204 THR A N 1
ATOM 1506 C CA . THR A 1 204 ? -32.068 -15.744 9.407 1.00 94.12 204 THR A CA 1
ATOM 1507 C C . THR A 1 204 ? -31.784 -15.655 10.910 1.00 94.12 204 THR A C 1
ATOM 1509 O O . THR A 1 204 ? -31.163 -16.550 11.477 1.00 94.12 204 THR A O 1
ATOM 1512 N N . GLY A 1 205 ? -32.227 -14.572 11.555 1.00 92.12 205 GLY A N 1
ATOM 1513 C CA . GLY A 1 205 ? -31.938 -14.314 12.971 1.00 92.12 205 GLY A CA 1
ATOM 1514 C C . GLY A 1 205 ? -30.570 -13.672 13.235 1.00 92.12 205 GLY A C 1
ATOM 1515 O O . GLY A 1 205 ? -30.244 -13.428 14.392 1.00 92.12 205 GLY A O 1
ATOM 1516 N N . TRP A 1 206 ? -29.788 -13.342 12.200 1.00 95.25 206 TRP A N 1
ATOM 1517 C CA . TRP A 1 206 ? -28.517 -12.623 12.322 1.00 95.25 206 TRP A CA 1
ATOM 1518 C C . TRP A 1 206 ? -28.496 -11.347 11.478 1.00 95.25 206 TRP A C 1
ATOM 1520 O O . TRP A 1 206 ? -29.133 -11.247 10.430 1.00 95.25 206 TRP A O 1
ATOM 1530 N N . GLY A 1 207 ? -27.755 -10.343 11.938 1.00 92.44 207 GLY A N 1
ATOM 1531 C CA . GLY A 1 207 ? -27.703 -9.028 11.315 1.00 92.44 207 GLY A CA 1
ATOM 1532 C C . GLY A 1 207 ? -26.425 -8.248 11.608 1.00 92.44 207 GLY A C 1
ATOM 1533 O O . GLY A 1 207 ? -25.515 -8.689 12.313 1.00 92.44 207 GLY A O 1
ATOM 1534 N N . GLY A 1 208 ? -26.368 -7.046 11.037 1.00 93.44 208 GLY A N 1
ATOM 1535 C CA . GLY A 1 208 ? -25.176 -6.200 11.033 1.00 93.44 208 GLY A CA 1
ATOM 1536 C C . GLY A 1 208 ? -24.246 -6.489 9.852 1.00 93.44 208 GLY A C 1
ATOM 1537 O O . GLY A 1 208 ? -24.402 -7.472 9.136 1.00 93.44 208 GLY A O 1
ATOM 1538 N N . VAL A 1 209 ? -23.257 -5.614 9.645 1.00 94.19 209 VAL A N 1
ATOM 1539 C CA . VAL A 1 209 ? -22.323 -5.687 8.499 1.00 94.19 209 VAL A CA 1
ATOM 1540 C C . VAL A 1 209 ? -21.450 -6.947 8.492 1.00 94.19 209 VAL A C 1
ATOM 1542 O O . VAL A 1 209 ? -20.929 -7.317 7.446 1.00 94.19 209 VAL A O 1
ATOM 1545 N N . SER A 1 210 ? -21.306 -7.595 9.648 1.00 95.25 210 SER A N 1
ATOM 1546 C CA . SER A 1 210 ? -20.524 -8.813 9.869 1.00 95.25 210 SER A CA 1
ATOM 1547 C C . SER A 1 210 ? -21.358 -9.978 10.412 1.00 95.25 210 SER A C 1
ATOM 1549 O O . SER A 1 210 ? -20.779 -10.952 10.869 1.00 95.25 210 SER A O 1
ATOM 1551 N N . CYS A 1 211 ? -22.693 -9.883 10.420 1.00 96.25 211 CYS A N 1
ATOM 1552 C CA . CYS A 1 211 ? -23.598 -10.920 10.945 1.00 96.25 211 CYS A CA 1
ATOM 1553 C C . CYS A 1 211 ? -23.313 -11.379 12.388 1.00 96.25 211 CYS A C 1
ATOM 1555 O O . CYS A 1 211 ? -23.636 -12.498 12.761 1.00 96.25 211 CYS A O 1
ATOM 1557 N N . LEU A 1 212 ? -22.712 -10.519 13.217 1.00 95.75 212 LEU A N 1
ATOM 1558 C CA . LEU A 1 212 ? -22.426 -10.817 14.627 1.00 95.75 212 LEU A CA 1
ATOM 1559 C C . LEU A 1 212 ? -23.595 -10.488 15.567 1.00 95.75 212 LEU A C 1
ATOM 1561 O O . LEU A 1 212 ? -23.533 -10.803 16.754 1.00 95.75 212 LEU A O 1
ATOM 1565 N N . VAL A 1 213 ? -24.638 -9.814 15.075 1.00 94.38 213 VAL A N 1
ATOM 1566 C CA . VAL A 1 213 ? -25.776 -9.390 15.898 1.00 94.38 213 VAL A CA 1
ATOM 1567 C C . VAL A 1 213 ? -26.897 -10.410 15.764 1.00 94.38 213 VAL A C 1
ATOM 1569 O O . VAL A 1 213 ? -27.428 -10.573 14.671 1.00 94.38 213 VAL A O 1
ATOM 1572 N N . LEU A 1 214 ? -27.292 -11.049 16.865 1.00 93.19 214 LEU A N 1
ATOM 1573 C CA . LEU A 1 214 ? -28.531 -11.824 16.922 1.00 93.19 214 LEU A CA 1
ATOM 1574 C C . LEU A 1 214 ? -29.728 -10.874 16.823 1.00 93.19 214 LEU A C 1
ATOM 1576 O O . LEU A 1 214 ? -29.895 -9.971 17.644 1.00 93.19 214 LEU A O 1
ATOM 1580 N N . LEU A 1 215 ? -30.554 -11.074 15.805 1.00 89.56 215 LEU A N 1
ATOM 1581 C CA . LEU A 1 215 ? -31.853 -10.441 15.666 1.00 89.56 215 LEU A CA 1
ATOM 1582 C C . LEU A 1 215 ? -32.840 -11.307 16.446 1.00 89.56 215 LEU A C 1
ATOM 1584 O O . LEU A 1 215 ? -33.268 -12.350 15.961 1.00 89.56 215 LEU A O 1
ATOM 1588 N N . GLU A 1 216 ? -33.151 -10.914 17.681 1.00 82.00 216 GLU A N 1
ATOM 1589 C CA . GLU A 1 216 ? -34.153 -11.623 18.473 1.00 82.00 216 GLU A CA 1
ATOM 1590 C C . GLU A 1 216 ? -35.501 -11.589 17.746 1.00 82.00 216 GLU A C 1
ATOM 1592 O O . GLU A 1 216 ? -36.103 -10.532 17.527 1.00 82.00 216 GLU A O 1
ATOM 1597 N N . ASP A 1 217 ? -35.956 -12.776 17.356 1.00 63.72 217 ASP A N 1
ATOM 1598 C CA . ASP A 1 217 ? -37.256 -12.991 16.753 1.00 63.72 217 ASP A CA 1
ATOM 1599 C C . ASP A 1 217 ? -38.361 -12.550 17.720 1.00 63.72 217 ASP A C 1
ATOM 1601 O O . ASP A 1 217 ? -38.710 -13.228 18.687 1.00 63.72 217 ASP A O 1
ATOM 1605 N N . SER A 1 218 ? -39.005 -11.437 17.387 1.00 55.75 218 SER A N 1
ATOM 1606 C CA . SER A 1 218 ? -40.289 -11.004 17.947 1.00 55.75 218 SER A CA 1
ATOM 1607 C C . SER A 1 218 ? -41.470 -11.876 17.474 1.00 55.75 218 SER A C 1
ATOM 1609 O O . SER A 1 218 ? -42.599 -11.400 17.375 1.00 55.75 218 SER A O 1
ATOM 1611 N N . SER A 1 219 ? -41.244 -13.161 17.173 1.00 59.34 219 SER A N 1
ATOM 1612 C CA . SER A 1 219 ? -42.255 -14.062 16.599 1.00 59.34 219 SER A CA 1
ATOM 1613 C C . SER A 1 219 ? -42.675 -15.236 17.496 1.00 59.34 219 SER A C 1
ATOM 1615 O O . SER A 1 219 ? -43.551 -16.003 17.101 1.00 59.34 219 SER A O 1
ATOM 1617 N N . SER A 1 220 ? -42.177 -15.349 18.735 1.00 52.47 220 SER A N 1
ATOM 1618 C CA . SER A 1 220 ? -42.632 -16.391 19.681 1.00 52.47 220 SER A CA 1
ATOM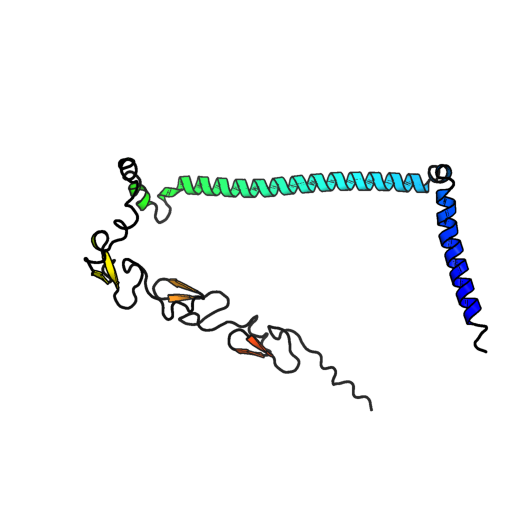 1619 C C . SER A 1 220 ? -43.650 -15.934 20.741 1.00 52.47 220 SER A C 1
ATOM 1621 O O . SER A 1 220 ? -44.068 -16.739 21.571 1.00 52.47 220 SER A O 1
ATOM 1623 N N . SER A 1 221 ? -44.167 -14.700 20.687 1.00 48.97 221 SER A N 1
ATOM 1624 C CA . SER A 1 221 ? -45.349 -14.323 21.478 1.00 48.97 221 SER A CA 1
ATOM 1625 C C . SER A 1 221 ? -46.648 -14.685 20.743 1.00 48.97 221 SER A C 1
ATOM 1627 O O . SER A 1 221 ? -47.357 -13.808 20.251 1.00 48.97 221 SER A O 1
ATOM 1629 N N . HIS A 1 222 ? -46.974 -15.976 20.667 1.00 44.53 222 HIS A N 1
ATOM 1630 C CA . HIS A 1 222 ? -48.361 -16.417 20.478 1.00 44.53 222 HIS A CA 1
ATOM 1631 C C . HIS A 1 222 ? -48.925 -16.861 21.834 1.00 44.53 222 HIS A C 1
ATOM 1633 O O . HIS A 1 222 ? -48.615 -17.963 22.285 1.00 44.53 222 HIS A O 1
ATOM 1639 N N . PRO A 1 223 ? -49.744 -16.032 22.506 1.00 57.06 223 PRO A N 1
ATOM 1640 C CA . PRO A 1 223 ? -50.677 -16.503 23.509 1.00 57.06 223 PRO A CA 1
ATOM 1641 C C . PRO A 1 223 ? -52.014 -16.826 22.827 1.00 57.06 223 PRO A C 1
ATOM 1643 O O . PRO A 1 223 ? -52.641 -15.930 22.262 1.00 57.06 223 PRO A O 1
ATOM 1646 N N . ALA A 1 224 ? -52.447 -18.083 22.895 1.00 45.72 224 ALA A N 1
ATOM 1647 C CA . ALA A 1 224 ? -53.858 -18.485 22.927 1.00 45.72 224 ALA A CA 1
ATOM 1648 C C . ALA A 1 224 ? -53.955 -19.975 23.262 1.00 45.72 224 ALA A C 1
ATOM 1650 O O . ALA A 1 224 ? -53.414 -20.785 22.478 1.00 45.72 224 ALA A O 1
#

Radius of gyration: 38.75 Å; chains: 1; bounding box: 100×60×89 Å

Foldseek 3Di:
DPPVVVVVVVVVVVVVVCVVVVVVVVCVPCVPVVCPDPVVVVVVVVVVVVVVVVVVVVVVVVVVVVVVVVVVVVVVVVVVVVCVVCVVVDPPSVCPVVCVVVPPPPPPPDPDPPPPVLFCVPVNLCVQFDHPPVVSATDGHPQFDDRSSPDGDEDCNLVVQADQDPNAGDGDPQADDRSRQAGQAVVNLVVQADDDRNATDGHPQFDDRSRPDGNPDPPPPDDD

InterPro domains:
  IPR000742 EGF-like domain [PS00022] (138-149)
  IPR000742 EGF-like domain [PS01186] (138-149)
  IPR000742 EGF-like domain [PS50026] (116-150)
  IPR000742 EGF-like domain [SM00181] (119-150)
  IPR000742 EGF-like domain [SM00181] (153-181)
  IPR000742 EGF-like domain [SM00181] (184-212)
  IPR051216 Teneurin [PTHR11219] (118-211)

Secondary structure (DSSP, 8-state):
--STTHHHHHHHHHHHHHHHHHHHHHTSS-GGGTTTSHHHHHHHHHHHHHHHHHHHHHHHHHHHHHHHHHHHHHHHHHHHHHHHHTGGGSTTGGGGGGSTTSSS-TTS-SS-TTTGGG-HHHH--TTSEEEETTTTEEEEPTTEESTTS-EEPPGGGGGGSEEEETTEEEE-TTEESTTS-EEPPGGGGGGSEEEETTEEEEPTTEESTTS-EE---TT-----

pLDDT: mean 75.97, std 18.71, range [40.75, 96.69]